Protein AF-A0A8J2FCK2-F1 (afdb_monomer)

pLDDT: mean 75.25, std 15.7, range [38.5, 96.75]

Secondary structure (DSSP, 8-state):
--HHHHHHS--HHHHHHHHHHHHHHHHHHHHHHHHHHHHHHHHHHHHHHHHHHHHHHHHHHHHTSSS-----PPPP-HHHHHHHHHHHHHHHHHHHHHHHHHHHHHHHHHHHHHHHHHHHHTT---SHHHHHHHH---S-PPPTTEEES-EEETTTEEEE--EETTS--BPPPEEPSSPPEETTEE--

Mean predicted aligned error: 16.27 Å

Neares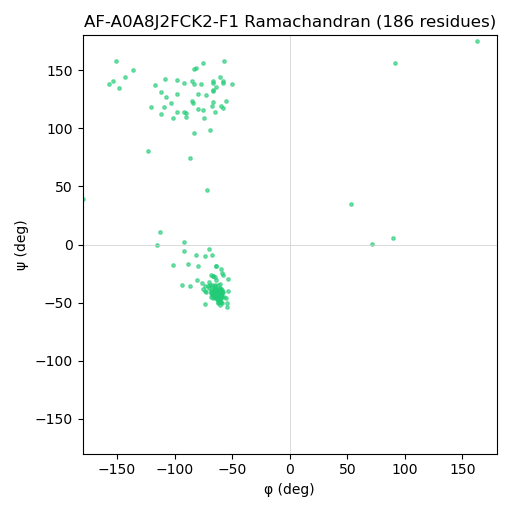t PDB structures (foldseek):
  6nct-assembly1_B  TM=2.809E-01  e=3.401E+00  Homo sapiens
  4ovv-assembly1_B  TM=3.418E-01  e=4.365E+00  Homo sapiens

Structure (mmCIF, N/CA/C/O backbone):
data_AF-A0A8J2FCK2-F1
#
_entry.id   AF-A0A8J2FCK2-F1
#
loop_
_atom_site.group_PDB
_atom_site.id
_atom_site.type_symbol
_atom_site.label_atom_id
_atom_site.label_alt_id
_atom_site.label_comp_id
_atom_site.label_asym_id
_atom_site.label_entity_id
_atom_site.label_seq_id
_atom_site.pdbx_PDB_ins_code
_atom_site.Cartn_x
_atom_site.Cartn_y
_atom_site.Cartn_z
_atom_site.occupancy
_atom_site.B_iso_or_equiv
_atom_site.auth_seq_id
_atom_site.auth_comp_id
_atom_site.auth_asym_id
_atom_site.auth_atom_id
_atom_site.pdbx_PDB_model_num
ATOM 1 N N . MET A 1 1 ? -22.160 -3.688 28.217 1.00 47.34 1 MET A N 1
ATOM 2 C CA . MET A 1 1 ? -22.334 -4.267 26.865 1.00 47.34 1 MET A CA 1
ATOM 3 C C . MET A 1 1 ? -21.324 -5.382 26.689 1.00 47.34 1 MET A C 1
ATOM 5 O O . MET A 1 1 ? -20.163 -5.165 27.009 1.00 47.34 1 MET A O 1
ATOM 9 N N . ASP A 1 2 ? -21.770 -6.550 26.233 1.00 52.44 2 ASP A N 1
ATOM 10 C CA . ASP A 1 2 ? -20.947 -7.756 26.117 1.00 52.44 2 ASP A CA 1
ATOM 11 C C . ASP A 1 2 ? -20.132 -7.766 24.805 1.00 52.44 2 ASP A C 1
ATOM 13 O O . ASP A 1 2 ? -20.650 -7.404 23.745 1.00 52.44 2 ASP A O 1
ATOM 17 N N . ILE A 1 3 ? -18.862 -8.175 24.850 1.00 51.94 3 ILE A N 1
ATOM 18 C CA . ILE A 1 3 ? -17.934 -8.159 23.700 1.00 51.94 3 ILE A CA 1
ATOM 19 C C . ILE A 1 3 ? -18.417 -9.108 22.591 1.00 51.94 3 ILE A C 1
ATOM 21 O O . ILE A 1 3 ? -18.212 -8.841 21.404 1.00 51.94 3 ILE A O 1
ATOM 25 N N . GLU A 1 4 ? -19.111 -10.189 22.952 1.00 48.62 4 GLU A N 1
ATOM 26 C CA . GLU A 1 4 ? -19.696 -11.117 21.981 1.00 48.62 4 GLU A CA 1
ATOM 27 C C . GLU A 1 4 ? -20.862 -10.507 21.197 1.00 48.62 4 GLU A C 1
ATOM 29 O O . GLU A 1 4 ? -21.010 -10.771 20.001 1.00 48.62 4 GLU A O 1
ATOM 34 N N . SER A 1 5 ? -21.656 -9.641 21.832 1.00 55.19 5 SER A N 1
ATOM 35 C CA . SER A 1 5 ? -22.773 -8.954 21.172 1.00 55.19 5 SER A CA 1
ATOM 36 C C . SER A 1 5 ? -22.294 -7.953 20.111 1.00 55.19 5 SER A C 1
ATOM 38 O O . SER A 1 5 ? -22.894 -7.864 19.041 1.00 55.19 5 SER A O 1
ATOM 40 N N . LEU A 1 6 ? -21.152 -7.291 20.345 1.00 56.47 6 LEU A N 1
ATOM 41 C CA . LEU A 1 6 ? -20.498 -6.398 19.376 1.00 56.47 6 LEU A CA 1
ATOM 42 C C . LEU A 1 6 ? -19.888 -7.158 18.190 1.00 56.47 6 LEU A C 1
ATOM 44 O O . LEU A 1 6 ? -19.872 -6.649 17.074 1.00 56.47 6 LEU A O 1
ATOM 48 N N . ARG A 1 7 ? -19.416 -8.394 18.401 1.00 58.66 7 ARG A N 1
ATOM 49 C CA . ARG A 1 7 ? -18.928 -9.254 17.308 1.00 58.66 7 ARG A CA 1
ATOM 50 C C . ARG A 1 7 ? -20.058 -9.807 16.444 1.00 58.66 7 ARG A C 1
ATOM 52 O O . ARG A 1 7 ? -19.869 -9.964 15.242 1.00 58.66 7 ARG A O 1
ATOM 59 N N . LYS A 1 8 ? -21.210 -10.114 17.047 1.00 67.62 8 LYS A N 1
ATOM 60 C CA . LYS A 1 8 ? -22.395 -10.620 16.334 1.00 67.62 8 LYS A CA 1
ATOM 61 C C . LYS A 1 8 ? -23.134 -9.509 15.579 1.00 67.62 8 LYS A C 1
ATOM 63 O O . LYS A 1 8 ? -23.628 -9.761 14.486 1.00 67.62 8 LYS A O 1
ATOM 68 N N . ASN A 1 9 ? -23.141 -8.283 16.108 1.00 73.12 9 ASN A N 1
ATOM 69 C CA . ASN A 1 9 ? -23.782 -7.119 15.495 1.00 73.12 9 ASN A CA 1
ATOM 70 C C . ASN A 1 9 ? -22.773 -5.978 15.288 1.00 73.12 9 ASN A C 1
ATOM 72 O O . ASN A 1 9 ? -22.745 -5.037 16.086 1.00 73.12 9 ASN A O 1
ATOM 76 N N . PRO A 1 10 ? -21.953 -6.032 14.219 1.00 77.38 10 PRO A N 1
ATOM 77 C CA . PRO A 1 10 ? -21.007 -4.966 13.933 1.00 77.38 10 PRO A CA 1
ATOM 78 C C . PRO A 1 10 ? -21.756 -3.669 13.632 1.00 77.38 10 PRO A C 1
ATOM 80 O O . PRO A 1 10 ? -22.735 -3.665 12.869 1.00 77.38 10 PRO A O 1
ATOM 83 N N . THR A 1 11 ? -21.267 -2.576 14.215 1.00 81.62 11 THR A N 1
ATOM 84 C CA . THR A 1 11 ? -21.724 -1.208 13.940 1.00 81.62 11 THR A CA 1
ATOM 85 C C . THR A 1 11 ? -21.588 -0.890 12.448 1.00 81.62 11 THR A C 1
ATOM 87 O O . THR A 1 11 ? -20.792 -1.503 11.728 1.00 81.62 11 THR A O 1
ATOM 90 N N . ALA A 1 12 ? -22.349 0.094 11.958 1.00 86.19 12 ALA A N 1
ATOM 91 C CA . ALA A 1 12 ? -22.244 0.542 10.567 1.00 86.19 12 ALA A CA 1
ATOM 92 C C . ALA A 1 12 ? -20.792 0.912 10.195 1.00 86.19 12 ALA A C 1
ATOM 94 O O . ALA A 1 12 ? -20.298 0.503 9.144 1.00 86.19 12 ALA A O 1
ATOM 95 N N . ASN A 1 13 ? -20.075 1.569 11.114 1.00 87.00 13 ASN A N 1
ATOM 96 C CA . ASN A 1 13 ? -18.667 1.927 10.946 1.00 87.00 13 ASN A CA 1
ATOM 97 C C . ASN A 1 13 ? -17.755 0.692 10.863 1.00 87.00 13 ASN A C 1
ATOM 99 O O . ASN A 1 13 ? -16.888 0.646 9.995 1.00 87.00 13 ASN A O 1
ATOM 103 N N . GLN A 1 14 ? -17.968 -0.346 11.678 1.00 86.06 14 GLN A N 1
ATOM 104 C CA . GLN A 1 14 ? -17.190 -1.592 11.596 1.00 86.06 14 GLN A CA 1
ATOM 105 C C . GLN A 1 14 ? -17.399 -2.338 10.280 1.00 86.06 14 GLN A C 1
ATOM 107 O O . GLN A 1 14 ? -16.433 -2.849 9.709 1.00 86.06 14 GLN A O 1
ATOM 112 N N . ARG A 1 15 ? -18.638 -2.378 9.773 1.00 89.06 15 ARG A N 1
ATOM 113 C CA . ARG A 1 15 ? -18.935 -2.969 8.457 1.00 89.06 15 ARG A CA 1
ATOM 114 C C . ARG A 1 15 ? -18.202 -2.210 7.355 1.00 89.06 15 ARG A C 1
ATOM 116 O O . ARG A 1 15 ? -17.485 -2.824 6.567 1.00 89.06 15 ARG A O 1
ATOM 123 N N . ARG A 1 16 ? -18.289 -0.877 7.381 1.00 91.12 16 ARG A N 1
ATOM 124 C CA . ARG A 1 16 ? -17.617 0.002 6.420 1.00 91.12 16 ARG A CA 1
ATOM 125 C C . ARG A 1 16 ? -16.093 -0.127 6.468 1.00 91.12 16 ARG A C 1
ATOM 127 O O . ARG A 1 16 ? -15.461 -0.253 5.425 1.00 91.12 16 ARG A O 1
ATOM 134 N N . ILE A 1 17 ? -15.493 -0.183 7.659 1.00 91.38 17 ILE A N 1
ATOM 135 C CA . ILE A 1 17 ? -14.053 -0.445 7.828 1.00 91.38 17 ILE A CA 1
ATOM 136 C C . ILE A 1 17 ? -13.678 -1.808 7.229 1.00 91.38 17 ILE A C 1
ATOM 138 O O . ILE A 1 17 ? -12.635 -1.934 6.587 1.00 91.38 17 ILE A O 1
ATOM 142 N N . GLY A 1 18 ? -14.512 -2.835 7.420 1.00 91.12 18 GLY A N 1
ATOM 143 C CA . GLY A 1 18 ? -14.309 -4.158 6.828 1.00 91.12 18 GLY A CA 1
ATOM 144 C C . GLY A 1 18 ? -14.295 -4.132 5.296 1.00 91.12 18 GLY A C 1
ATOM 145 O O . GLY A 1 18 ? -13.406 -4.727 4.682 1.00 91.12 18 GLY A O 1
ATOM 146 N N . GLU A 1 19 ? -15.236 -3.406 4.689 1.00 94.19 19 GLU A N 1
ATOM 147 C CA . GLU A 1 19 ? -15.307 -3.185 3.240 1.00 94.19 19 GLU A CA 1
ATOM 148 C C . GLU A 1 19 ? -14.083 -2.429 2.718 1.00 94.19 19 GLU A C 1
ATOM 150 O O . GLU A 1 19 ? -13.425 -2.907 1.795 1.00 94.19 19 GLU A O 1
ATOM 155 N N . LEU A 1 20 ? -13.713 -1.313 3.352 1.00 93.56 20 LEU A N 1
ATOM 156 C CA . LEU A 1 20 ? -12.539 -0.520 2.976 1.00 93.56 20 LEU A CA 1
ATOM 157 C C . LEU A 1 20 ? -11.245 -1.331 3.096 1.00 93.56 20 LEU A C 1
ATOM 159 O O . LEU A 1 20 ? -10.402 -1.293 2.206 1.00 93.56 20 LEU A O 1
ATOM 163 N N . LYS A 1 21 ? -11.097 -2.151 4.146 1.00 93.75 21 LYS A N 1
ATOM 164 C CA . LYS A 1 21 ? -9.952 -3.068 4.299 1.00 93.75 21 LYS A CA 1
ATOM 165 C C . LYS A 1 21 ? -9.943 -4.178 3.249 1.00 93.75 21 LYS A C 1
ATOM 167 O O . LYS A 1 21 ? -8.886 -4.745 2.967 1.00 93.75 21 LYS A O 1
ATOM 172 N N . LYS A 1 22 ? -11.099 -4.570 2.709 1.00 95.56 22 LYS A N 1
ATOM 173 C CA . LYS A 1 22 ? -11.174 -5.510 1.582 1.00 95.56 22 LYS A CA 1
ATOM 174 C C . LYS A 1 22 ? -10.741 -4.812 0.291 1.00 95.56 22 LYS A C 1
ATOM 176 O O . LYS A 1 22 ? -9.810 -5.290 -0.344 1.00 95.56 22 LYS A O 1
ATOM 181 N N . GLN A 1 23 ? -11.316 -3.647 -0.004 1.00 95.06 23 GLN A N 1
ATOM 182 C CA . GLN A 1 23 ? -10.954 -2.822 -1.160 1.00 95.06 23 GLN A CA 1
ATOM 183 C C . GLN A 1 23 ? -9.459 -2.483 -1.174 1.00 95.06 23 GLN A C 1
ATOM 185 O O . GLN A 1 23 ? -8.790 -2.690 -2.178 1.00 95.06 23 GLN A O 1
ATOM 190 N N . GLN A 1 24 ? -8.898 -2.075 -0.036 1.00 94.38 24 GLN A N 1
ATOM 191 C CA . GLN A 1 24 ? -7.471 -1.796 0.107 1.00 94.38 24 GLN A CA 1
ATOM 192 C C . GLN A 1 24 ? -6.602 -3.025 -0.216 1.00 94.38 24 GLN A C 1
ATOM 194 O O . GLN A 1 24 ? -5.580 -2.906 -0.888 1.00 94.38 24 GLN A O 1
ATOM 199 N N . ARG A 1 25 ? -6.999 -4.223 0.237 1.00 95.50 25 ARG A N 1
ATOM 200 C CA . ARG A 1 25 ? -6.281 -5.470 -0.082 1.00 95.50 25 ARG A CA 1
ATOM 201 C C . ARG A 1 25 ? -6.336 -5.798 -1.570 1.00 95.50 25 ARG A C 1
ATOM 203 O O . ARG A 1 25 ? -5.337 -6.270 -2.107 1.00 95.50 25 ARG A O 1
ATOM 210 N N . ASP A 1 26 ? -7.471 -5.556 -2.212 1.00 96.19 26 ASP A N 1
ATOM 211 C CA . ASP A 1 26 ? -7.636 -5.783 -3.646 1.00 96.19 26 ASP A CA 1
ATOM 212 C C . ASP A 1 26 ? -6.789 -4.785 -4.460 1.00 96.19 26 ASP 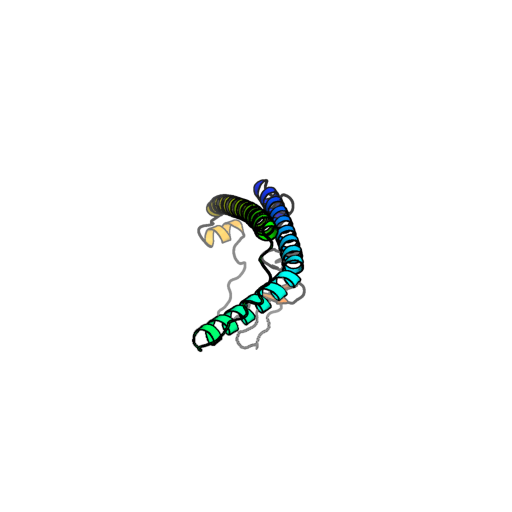A C 1
ATOM 214 O O . ASP A 1 26 ? -6.043 -5.210 -5.341 1.00 96.19 26 ASP A O 1
ATOM 218 N N . LEU A 1 27 ? -6.752 -3.506 -4.066 1.00 95.06 27 LEU A N 1
ATOM 219 C CA . LEU A 1 27 ? -5.871 -2.492 -4.665 1.00 95.06 27 LEU A CA 1
ATOM 220 C C . LEU A 1 27 ? -4.380 -2.830 -4.508 1.00 95.06 27 LEU A C 1
ATOM 222 O O . LEU A 1 27 ? -3.608 -2.686 -5.453 1.00 95.06 27 LEU A O 1
ATOM 226 N N . PHE A 1 28 ? -3.948 -3.334 -3.346 1.00 94.75 28 PHE A N 1
ATOM 227 C CA . PHE A 1 28 ? -2.562 -3.789 -3.167 1.00 94.75 28 PHE A CA 1
ATOM 228 C C . PHE A 1 28 ? -2.218 -5.000 -4.041 1.00 94.75 28 PHE A C 1
ATOM 230 O O . PHE A 1 28 ? -1.083 -5.127 -4.510 1.00 94.75 28 PHE A O 1
ATOM 237 N N . ARG A 1 29 ? -3.176 -5.909 -4.263 1.00 95.56 29 ARG A N 1
ATOM 238 C CA . ARG A 1 29 ? -2.987 -7.037 -5.186 1.00 95.56 29 ARG A CA 1
ATOM 239 C C . ARG A 1 29 ? -2.822 -6.536 -6.614 1.00 95.56 29 ARG A C 1
ATOM 241 O O . ARG A 1 29 ? -1.885 -6.972 -7.275 1.00 95.56 29 ARG A O 1
ATOM 248 N N . GLU A 1 30 ? -3.658 -5.598 -7.041 1.00 94.38 30 GLU A N 1
ATOM 249 C CA . GLU A 1 30 ? -3.570 -4.976 -8.364 1.00 94.38 30 GLU A CA 1
ATOM 250 C C . GLU A 1 30 ? -2.252 -4.211 -8.554 1.00 94.38 30 GLU A C 1
ATOM 252 O O . GLU A 1 30 ? -1.552 -4.390 -9.549 1.00 94.38 30 GLU A O 1
ATOM 257 N N . GLN A 1 31 ? -1.832 -3.424 -7.563 1.00 93.31 31 GLN A N 1
ATOM 258 C CA . GLN A 1 31 ? -0.540 -2.740 -7.601 1.00 93.31 31 GLN A CA 1
ATOM 259 C C . GLN A 1 31 ? 0.618 -3.737 -7.752 1.00 93.31 31 GLN A C 1
ATOM 261 O O . GLN A 1 31 ? 1.552 -3.505 -8.523 1.00 93.31 31 GLN A O 1
ATOM 266 N N . ARG A 1 32 ? 0.553 -4.875 -7.049 1.00 93.75 32 ARG A N 1
ATOM 267 C CA . ARG A 1 32 ? 1.564 -5.931 -7.145 1.00 93.75 32 ARG A CA 1
ATOM 268 C C . ARG A 1 32 ? 1.582 -6.586 -8.525 1.00 93.75 32 ARG A C 1
ATOM 270 O O . ARG A 1 32 ? 2.673 -6.828 -9.038 1.00 93.75 32 ARG A O 1
ATOM 277 N N . THR A 1 33 ? 0.426 -6.879 -9.120 1.00 94.00 33 THR A N 1
ATOM 278 C CA . THR A 1 33 ? 0.366 -7.475 -10.465 1.00 94.00 33 THR A CA 1
ATOM 279 C C . THR A 1 33 ? 0.902 -6.507 -11.511 1.00 94.00 33 THR A C 1
ATOM 281 O O . THR A 1 33 ? 1.774 -6.889 -12.289 1.00 94.00 33 THR A O 1
ATOM 284 N N . VAL A 1 34 ? 0.498 -5.233 -11.453 1.00 91.62 34 VAL A N 1
ATOM 285 C CA . VAL A 1 34 ? 1.005 -4.182 -12.349 1.00 91.62 34 VAL A CA 1
ATOM 286 C C . VAL A 1 34 ? 2.523 -4.040 -12.221 1.00 91.62 34 VAL A C 1
ATOM 288 O O . VAL A 1 34 ? 3.222 -4.009 -13.231 1.00 91.62 34 VAL A O 1
ATOM 291 N N . ALA A 1 35 ? 3.064 -4.025 -11.000 1.00 90.00 35 ALA A N 1
ATOM 292 C CA . ALA A 1 35 ? 4.509 -3.944 -10.780 1.00 90.00 35 ALA A CA 1
ATOM 293 C C . ALA A 1 35 ? 5.267 -5.178 -11.308 1.00 90.00 35 ALA A C 1
ATOM 295 O O . ALA A 1 35 ? 6.369 -5.054 -11.841 1.00 90.00 35 ALA A O 1
ATOM 296 N N . GLN A 1 36 ? 4.693 -6.378 -11.185 1.00 92.94 36 GLN A N 1
ATOM 297 C CA . GLN A 1 36 ? 5.297 -7.604 -11.716 1.00 92.94 36 GLN A CA 1
ATOM 298 C C . GLN A 1 36 ? 5.312 -7.627 -13.246 1.00 92.94 36 GLN A C 1
ATOM 300 O O . GLN A 1 36 ? 6.334 -7.974 -13.838 1.00 92.94 36 GLN A O 1
ATOM 305 N N . GLU A 1 37 ? 4.203 -7.256 -13.883 1.00 91.25 37 GLU A N 1
ATOM 306 C CA . GLU A 1 37 ? 4.123 -7.110 -15.340 1.00 91.25 37 GLU A CA 1
ATOM 307 C C . GLU A 1 37 ? 5.120 -6.068 -15.843 1.00 91.25 37 GLU A C 1
ATOM 309 O O . GLU A 1 37 ? 5.826 -6.302 -16.823 1.00 91.25 37 GLU A O 1
ATOM 314 N N . TRP A 1 38 ? 5.231 -4.951 -15.125 1.00 88.69 38 TRP A N 1
ATOM 315 C CA . TRP A 1 38 ? 6.169 -3.880 -15.426 1.00 88.69 38 TRP A CA 1
ATOM 316 C C . TRP A 1 38 ? 7.625 -4.343 -15.361 1.00 88.69 38 TRP A C 1
ATOM 318 O O . TRP A 1 38 ? 8.381 -4.140 -16.307 1.00 88.69 38 TRP A O 1
ATOM 328 N N . ASN A 1 39 ? 8.010 -5.043 -14.292 1.00 89.38 39 ASN A N 1
ATOM 329 C CA . ASN A 1 39 ? 9.363 -5.580 -14.152 1.00 89.38 39 ASN A CA 1
ATOM 330 C C . ASN A 1 39 ? 9.718 -6.569 -15.269 1.00 89.38 39 ASN A C 1
ATOM 332 O O . ASN A 1 39 ? 10.842 -6.547 -15.765 1.00 89.38 39 ASN A O 1
ATOM 336 N N . LYS A 1 40 ? 8.764 -7.406 -15.694 1.00 90.75 40 LYS A N 1
ATOM 337 C CA . LYS A 1 40 ? 8.962 -8.322 -16.828 1.00 90.75 40 LYS A CA 1
ATOM 338 C C . LYS A 1 40 ? 9.124 -7.566 -18.146 1.00 90.75 40 LYS A C 1
ATOM 340 O O . LYS A 1 40 ? 10.002 -7.903 -18.931 1.00 90.75 40 LYS A O 1
ATOM 345 N N . ALA A 1 41 ? 8.305 -6.541 -18.379 1.00 87.88 41 ALA A N 1
ATOM 346 C CA . ALA A 1 41 ? 8.384 -5.724 -19.588 1.00 87.88 41 ALA A CA 1
ATOM 347 C C . ALA A 1 41 ? 9.704 -4.937 -19.678 1.00 87.88 41 ALA A C 1
ATOM 349 O O . ALA A 1 41 ? 10.259 -4.803 -20.765 1.00 87.88 41 ALA A O 1
ATOM 350 N N . LEU A 1 42 ? 10.229 -4.468 -18.540 1.00 86.69 42 LEU A N 1
ATOM 351 C CA . LEU A 1 42 ? 11.487 -3.721 -18.471 1.00 86.69 42 LEU A CA 1
ATOM 352 C C . LEU A 1 42 ? 12.746 -4.597 -18.524 1.00 86.69 42 LEU A C 1
ATOM 354 O O . LEU A 1 42 ? 13.825 -4.079 -18.793 1.00 86.69 42 LEU A O 1
ATOM 358 N N . GLU A 1 43 ? 12.663 -5.903 -18.264 1.00 88.38 43 GLU A N 1
ATOM 359 C CA . GLU A 1 43 ? 13.839 -6.784 -18.238 1.00 88.38 43 GLU A CA 1
ATOM 360 C C . GLU A 1 43 ? 14.697 -6.733 -19.526 1.00 88.38 43 GLU A C 1
ATOM 362 O O . GLU A 1 43 ? 15.914 -6.532 -19.418 1.00 88.38 43 GLU A O 1
ATOM 367 N N . PRO A 1 44 ? 14.134 -6.871 -20.746 1.00 86.50 44 PRO A N 1
ATOM 368 C CA . PRO A 1 44 ? 14.923 -6.752 -21.973 1.00 86.50 44 PRO A CA 1
ATOM 369 C C . PRO A 1 44 ? 15.456 -5.329 -22.186 1.00 86.50 44 PRO A C 1
ATOM 371 O O . PRO A 1 44 ? 1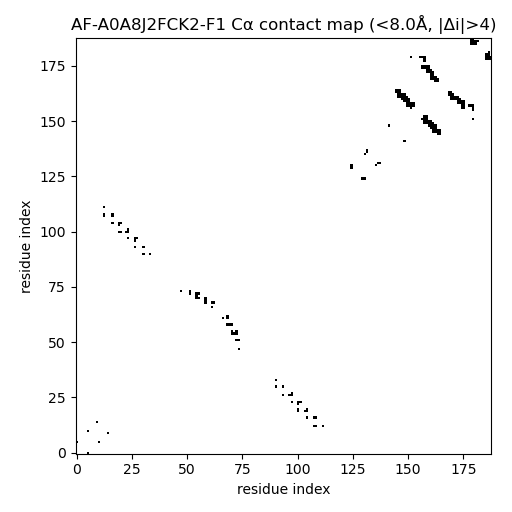6.591 -5.155 -22.630 1.00 86.50 44 PRO A O 1
ATOM 374 N N . GLU A 1 45 ? 14.677 -4.310 -21.824 1.00 84.56 45 GLU A N 1
ATOM 375 C CA . GLU A 1 45 ? 15.056 -2.903 -21.988 1.00 84.56 45 GLU A CA 1
ATOM 376 C C . GLU A 1 45 ? 16.231 -2.532 -21.076 1.00 84.56 45 GLU A C 1
ATOM 378 O O . GLU A 1 45 ? 17.188 -1.892 -21.515 1.00 84.56 45 GLU A O 1
ATOM 383 N N . ASN A 1 46 ? 16.232 -3.034 -19.840 1.00 86.12 46 ASN A N 1
ATOM 384 C CA . ASN A 1 46 ? 17.329 -2.870 -18.891 1.00 86.12 46 ASN A CA 1
ATOM 385 C C . ASN A 1 46 ? 18.638 -3.470 -19.424 1.00 86.12 46 ASN A C 1
ATOM 387 O O . ASN A 1 46 ? 19.707 -2.883 -19.240 1.00 86.12 46 ASN A O 1
ATOM 391 N N . LYS A 1 47 ? 18.590 -4.609 -20.128 1.00 87.38 47 LYS A N 1
ATOM 392 C CA . LYS A 1 47 ? 19.783 -5.211 -20.758 1.00 87.38 47 LYS A CA 1
ATOM 393 C C . LYS A 1 47 ? 20.355 -4.315 -21.861 1.00 87.38 47 LYS A C 1
ATOM 395 O O . LYS A 1 47 ? 21.570 -4.133 -21.941 1.00 87.38 47 LYS A O 1
ATOM 400 N N . VAL A 1 48 ? 19.495 -3.706 -22.678 1.00 86.62 48 VAL A N 1
ATOM 401 C CA . VAL A 1 48 ? 19.925 -2.756 -23.718 1.00 86.62 48 VAL A CA 1
ATOM 402 C C . VAL A 1 48 ? 20.500 -1.486 -23.091 1.00 86.62 48 VAL A C 1
ATOM 404 O O . VAL A 1 48 ? 21.591 -1.059 -23.468 1.00 86.62 48 VAL A O 1
ATOM 407 N N . GLN A 1 49 ? 19.826 -0.912 -22.092 1.00 84.88 49 GLN A N 1
ATOM 408 C CA . GLN A 1 49 ? 20.289 0.304 -21.420 1.00 84.88 49 GLN A CA 1
ATOM 409 C C . GLN A 1 49 ? 21.618 0.095 -20.691 1.00 84.88 49 GLN A C 1
ATOM 411 O O . GLN A 1 49 ? 22.528 0.905 -20.838 1.00 84.88 49 GLN A O 1
ATOM 416 N N . THR A 1 50 ? 21.779 -1.005 -19.955 1.00 88.00 50 THR A N 1
ATOM 417 C CA . THR A 1 50 ? 23.047 -1.328 -19.277 1.00 88.00 50 THR A CA 1
ATOM 418 C C . THR A 1 50 ? 24.199 -1.510 -20.268 1.00 88.00 50 THR A C 1
ATOM 420 O O . THR A 1 50 ? 25.300 -1.007 -20.028 1.00 88.00 50 THR A O 1
ATOM 423 N N . SER A 1 51 ? 23.943 -2.149 -21.414 1.00 88.50 51 SER A N 1
ATOM 424 C CA . SER A 1 51 ? 24.912 -2.258 -22.510 1.00 88.50 51 SER A CA 1
ATOM 425 C C . SER A 1 51 ? 25.270 -0.888 -23.098 1.00 88.50 51 SER A C 1
ATOM 427 O O . SER A 1 51 ? 26.452 -0.558 -23.216 1.00 88.50 51 SER A O 1
ATOM 429 N N . ASN A 1 52 ? 24.272 -0.046 -23.382 1.00 87.31 52 ASN A N 1
ATOM 430 C CA . ASN A 1 52 ? 24.475 1.317 -23.875 1.00 87.31 52 ASN A CA 1
ATOM 431 C C . ASN A 1 52 ? 25.288 2.164 -22.883 1.00 87.31 52 ASN A C 1
ATOM 433 O O . ASN A 1 52 ? 26.253 2.801 -23.291 1.00 87.31 52 ASN A O 1
ATOM 437 N N . ILE A 1 53 ? 24.981 2.111 -21.582 1.00 87.19 53 ILE A N 1
ATOM 438 C CA . ILE A 1 53 ? 25.738 2.812 -20.531 1.00 87.19 53 ILE A CA 1
ATOM 439 C C . ILE A 1 53 ? 27.198 2.349 -20.518 1.00 87.19 53 ILE A C 1
ATOM 441 O O . ILE A 1 53 ? 28.110 3.170 -20.410 1.00 87.19 53 ILE A O 1
ATOM 445 N N . ARG A 1 54 ? 27.451 1.041 -20.659 1.00 88.88 54 ARG A N 1
ATOM 446 C CA . ARG A 1 54 ? 28.818 0.512 -20.743 1.00 88.88 54 ARG A CA 1
ATOM 447 C C . ARG A 1 54 ? 29.549 1.053 -21.972 1.00 88.88 54 ARG A C 1
ATOM 449 O O . ARG A 1 54 ? 30.679 1.513 -21.836 1.00 88.88 54 ARG A O 1
ATOM 456 N N . ARG A 1 55 ? 28.906 1.045 -23.144 1.00 85.88 55 ARG A N 1
ATOM 457 C CA . ARG A 1 55 ? 29.477 1.591 -24.389 1.00 85.88 55 ARG A CA 1
ATOM 458 C C . ARG A 1 55 ? 29.728 3.095 -24.290 1.00 85.88 55 ARG A C 1
ATOM 460 O O . ARG A 1 55 ? 30.782 3.554 -24.709 1.00 85.88 55 ARG A O 1
ATOM 467 N N . MET A 1 56 ? 28.825 3.847 -23.663 1.00 85.12 56 MET A N 1
ATOM 468 C CA . MET A 1 56 ? 29.007 5.273 -23.380 1.00 85.12 56 MET A CA 1
ATOM 469 C C . MET A 1 56 ? 30.221 5.527 -22.491 1.00 85.12 56 MET A C 1
ATOM 471 O O . MET A 1 56 ? 31.020 6.399 -22.804 1.00 85.12 56 MET A O 1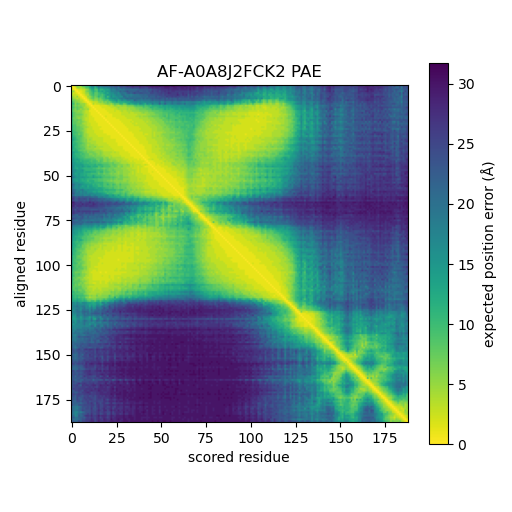
ATOM 475 N N . ARG A 1 57 ? 30.406 4.750 -21.417 1.00 86.44 57 ARG A N 1
ATOM 476 C CA . ARG A 1 57 ? 31.588 4.877 -20.546 1.00 86.44 57 ARG A CA 1
ATOM 477 C C . ARG A 1 57 ? 32.889 4.628 -21.306 1.00 86.44 57 ARG A C 1
ATOM 479 O O . ARG A 1 57 ? 33.847 5.369 -21.115 1.00 86.44 57 ARG A O 1
ATOM 486 N N . VAL A 1 58 ? 32.909 3.618 -22.177 1.00 86.12 58 VAL A N 1
ATOM 487 C CA . VAL A 1 58 ? 34.065 3.328 -23.040 1.00 86.12 58 VAL A CA 1
ATOM 488 C C . VAL A 1 58 ? 34.309 4.470 -24.023 1.00 86.12 58 VAL A C 1
ATOM 490 O O . VAL A 1 58 ? 35.438 4.924 -24.141 1.00 86.12 58 VAL A O 1
ATOM 493 N N . ALA A 1 59 ? 33.266 4.986 -24.673 1.00 82.12 59 ALA A N 1
ATOM 494 C CA . ALA A 1 59 ? 33.390 6.109 -25.595 1.00 82.12 59 ALA A CA 1
ATOM 495 C C . ALA A 1 59 ? 33.880 7.388 -24.896 1.00 82.12 59 ALA A C 1
ATOM 497 O O . ALA A 1 59 ? 34.726 8.087 -25.439 1.00 82.12 59 ALA A O 1
ATOM 498 N N . VAL A 1 60 ? 33.413 7.671 -23.673 1.00 85.25 60 VAL A N 1
ATOM 499 C CA . VAL A 1 60 ? 33.906 8.790 -22.852 1.00 85.25 60 VAL A CA 1
ATOM 500 C C . VAL A 1 60 ? 35.384 8.597 -22.513 1.00 85.25 60 VAL A C 1
ATOM 502 O O . VAL A 1 60 ? 36.171 9.520 -22.688 1.00 85.25 60 VAL A O 1
ATOM 505 N N . PHE A 1 61 ? 35.788 7.397 -22.096 1.00 83.25 61 PHE A N 1
ATOM 506 C CA . PHE A 1 61 ? 37.194 7.090 -21.841 1.00 83.25 61 PHE A CA 1
ATOM 507 C C . PHE A 1 61 ? 38.059 7.275 -23.098 1.00 83.25 61 PHE A C 1
ATOM 509 O O . PHE A 1 61 ? 39.053 7.993 -23.055 1.00 83.25 61 PHE A O 1
ATOM 516 N N . LEU A 1 62 ? 37.653 6.708 -24.236 1.00 80.75 62 LEU A N 1
ATOM 517 C CA . LEU A 1 62 ? 38.381 6.831 -25.502 1.00 80.75 62 LEU A CA 1
ATOM 518 C C . LEU A 1 62 ? 38.381 8.258 -26.053 1.00 80.75 62 LEU A C 1
ATOM 520 O O . LEU A 1 62 ? 39.342 8.641 -26.703 1.00 80.75 62 LEU A O 1
ATOM 524 N N . SER A 1 63 ? 37.369 9.074 -25.744 1.00 79.19 63 SER A N 1
ATOM 525 C CA . SER A 1 63 ? 37.343 10.484 -26.152 1.00 79.19 63 SER A CA 1
ATOM 526 C C . SER A 1 63 ? 38.446 11.338 -25.534 1.00 79.19 63 SER A C 1
ATOM 528 O O . SER A 1 63 ? 38.763 12.403 -26.053 1.00 79.19 63 SER A O 1
ATOM 530 N N . THR A 1 64 ? 39.058 10.858 -24.450 1.00 78.62 64 THR A N 1
ATOM 531 C CA . THR A 1 64 ? 40.234 11.498 -23.848 1.00 78.62 64 THR A CA 1
ATOM 532 C C . THR A 1 64 ? 41.543 11.140 -24.556 1.00 78.62 64 THR A C 1
ATOM 534 O O . THR A 1 64 ? 42.573 11.745 -24.266 1.00 78.62 64 THR A O 1
ATOM 537 N N . GLN A 1 65 ? 41.519 10.183 -25.488 1.00 77.12 65 GLN A N 1
ATOM 538 C CA . GLN A 1 65 ? 42.675 9.736 -26.259 1.00 77.12 65 GLN A CA 1
ATOM 539 C C . GLN A 1 65 ? 42.552 10.214 -27.719 1.00 77.12 65 GLN A C 1
ATOM 541 O O . GLN A 1 65 ? 41.453 10.224 -28.273 1.00 77.12 65 GLN A O 1
ATOM 546 N N . PRO A 1 66 ? 43.652 10.621 -28.376 1.00 74.56 66 PRO A N 1
ATOM 547 C CA . PRO A 1 66 ? 43.605 11.033 -29.777 1.00 74.56 66 PRO A CA 1
ATOM 548 C C . PRO A 1 66 ? 43.284 9.836 -30.691 1.00 74.56 66 PRO A C 1
ATOM 550 O O . PRO A 1 66 ? 44.040 8.868 -30.738 1.00 74.56 66 PRO A O 1
ATOM 553 N N . GLY A 1 67 ? 42.166 9.899 -31.423 1.00 74.44 67 GLY A N 1
ATOM 554 C CA . GLY A 1 67 ? 41.715 8.850 -32.347 1.00 74.44 67 GLY A CA 1
ATOM 555 C C . GLY A 1 67 ? 40.233 8.969 -32.732 1.00 74.44 67 GLY A C 1
ATOM 556 O O . GLY A 1 67 ? 39.514 9.825 -32.220 1.00 74.44 67 GLY A O 1
ATOM 557 N N . GLN A 1 68 ? 39.768 8.114 -33.650 1.00 70.50 68 GLN A N 1
ATOM 558 C CA . GLN A 1 68 ? 38.355 8.033 -34.044 1.00 70.50 68 GLN A CA 1
ATOM 559 C C . GLN A 1 68 ? 37.558 7.225 -33.006 1.00 70.50 68 GLN A C 1
ATOM 561 O O . GLN A 1 68 ? 37.947 6.117 -32.644 1.00 70.50 68 GLN A O 1
ATOM 566 N N . ILE A 1 69 ? 36.434 7.773 -32.533 1.00 68.81 69 ILE A N 1
ATOM 567 C CA . ILE A 1 69 ? 35.586 7.153 -31.504 1.00 68.81 69 ILE A CA 1
ATOM 568 C C . ILE A 1 69 ? 34.348 6.555 -32.170 1.00 68.81 69 ILE A C 1
ATOM 570 O O . ILE A 1 69 ? 33.558 7.267 -32.791 1.00 68.81 69 ILE A O 1
ATOM 574 N N . GLU A 1 70 ? 34.140 5.252 -32.001 1.00 69.81 70 GLU A N 1
ATOM 575 C CA . GLU A 1 70 ? 32.921 4.584 -32.453 1.00 69.81 70 GLU A CA 1
ATOM 576 C C . GLU A 1 70 ? 31.852 4.584 -31.356 1.00 69.81 70 GLU A C 1
ATOM 578 O O . GLU A 1 70 ? 31.931 3.877 -30.348 1.00 69.81 70 GLU A O 1
ATOM 583 N N . TYR A 1 71 ? 30.797 5.365 -31.571 1.00 66.44 71 TYR A N 1
ATOM 584 C CA . TYR A 1 71 ? 29.632 5.408 -30.694 1.00 66.44 71 TYR A CA 1
ATOM 585 C C . TYR A 1 71 ? 28.628 4.325 -31.105 1.00 66.44 71 TYR A C 1
ATOM 587 O O . TYR A 1 71 ? 27.590 4.609 -31.692 1.00 66.44 71 TYR A O 1
ATOM 595 N N . GLY A 1 72 ? 28.923 3.061 -30.797 1.00 72.62 72 GLY A N 1
ATOM 596 C CA . GLY A 1 72 ? 28.036 1.924 -31.084 1.00 72.62 72 GLY A CA 1
ATOM 597 C C . GLY A 1 72 ? 26.778 1.865 -30.202 1.00 72.62 72 GLY A C 1
ATOM 598 O O . GLY A 1 72 ? 26.497 0.822 -29.616 1.00 72.62 72 GLY A O 1
ATOM 599 N N . GLN A 1 73 ? 26.047 2.965 -30.014 1.00 73.69 73 GLN A N 1
ATOM 600 C CA . GLN A 1 73 ? 24.840 3.005 -29.181 1.00 73.69 73 GLN A CA 1
ATOM 601 C C . GLN A 1 73 ? 23.607 2.561 -29.968 1.00 73.69 73 GLN A C 1
ATOM 603 O O . GLN A 1 73 ? 23.432 2.929 -31.126 1.00 73.69 73 GLN A O 1
ATOM 608 N N . THR A 1 74 ? 22.721 1.809 -29.313 1.00 77.81 74 THR A N 1
ATOM 609 C CA . THR A 1 74 ? 21.385 1.557 -29.869 1.00 77.81 74 THR A CA 1
ATOM 610 C C . THR A 1 74 ? 20.494 2.744 -29.496 1.00 77.81 74 THR A C 1
ATOM 612 O O . THR A 1 74 ? 20.388 3.019 -28.295 1.00 77.81 74 THR A O 1
ATOM 615 N N . PRO A 1 75 ? 19.889 3.464 -30.459 1.00 74.56 75 PRO A N 1
ATOM 616 C CA . PRO A 1 75 ? 19.066 4.628 -30.155 1.00 74.56 75 PRO A CA 1
ATOM 617 C C . PRO A 1 75 ? 17.865 4.249 -29.270 1.00 74.56 75 PRO A C 1
ATOM 619 O O . PRO A 1 75 ? 17.324 3.149 -29.415 1.00 74.56 75 PRO A O 1
ATOM 622 N N . PRO A 1 76 ? 17.455 5.130 -28.339 1.00 70.19 76 PRO A N 1
ATOM 623 C CA . PRO A 1 76 ? 16.298 4.884 -27.489 1.00 70.19 76 PRO A CA 1
ATOM 624 C C . PRO A 1 76 ? 15.014 4.866 -28.324 1.00 70.19 76 PRO A C 1
ATOM 626 O O . PRO A 1 76 ? 14.820 5.708 -29.202 1.00 70.19 76 PRO A O 1
ATOM 629 N N . ASP A 1 77 ? 14.114 3.930 -28.028 1.00 78.69 77 ASP A N 1
ATOM 630 C CA . ASP A 1 77 ? 12.804 3.886 -28.671 1.00 78.69 77 ASP A CA 1
ATOM 631 C C . ASP A 1 77 ? 11.906 4.986 -28.079 1.00 78.69 77 ASP A C 1
ATOM 633 O O . ASP A 1 77 ? 11.547 4.967 -26.901 1.00 78.69 77 ASP A O 1
ATOM 637 N N . LEU A 1 78 ? 11.516 5.957 -28.910 1.00 76.31 78 LEU A N 1
ATOM 638 C CA . LEU A 1 78 ? 10.639 7.072 -28.528 1.00 76.31 78 LEU A CA 1
ATOM 639 C C . LEU A 1 78 ? 9.283 6.589 -27.981 1.00 76.31 78 LEU A C 1
ATOM 641 O O . LEU A 1 78 ? 8.657 7.271 -27.163 1.00 76.31 78 LEU A O 1
ATOM 645 N N . SER A 1 79 ? 8.838 5.393 -28.380 1.00 80.50 79 SER A N 1
ATOM 646 C CA . SER A 1 79 ? 7.605 4.790 -27.878 1.00 80.50 79 SER A CA 1
ATOM 647 C C . SER A 1 79 ? 7.711 4.384 -26.397 1.00 80.50 79 SER A C 1
ATOM 649 O O . SER A 1 79 ? 6.702 4.423 -25.681 1.00 80.50 79 SER A O 1
ATOM 651 N N . GLN A 1 80 ? 8.920 4.107 -25.891 1.00 78.38 80 GLN A N 1
ATOM 652 C CA . GLN A 1 80 ? 9.164 3.693 -24.503 1.00 78.38 80 GLN A CA 1
ATOM 653 C C . GLN A 1 80 ? 8.821 4.788 -23.499 1.00 78.38 80 GLN A C 1
ATOM 655 O O . GLN A 1 80 ? 8.147 4.518 -22.506 1.00 78.38 80 GLN A O 1
ATOM 660 N N . ALA A 1 81 ? 9.201 6.039 -23.774 1.00 82.44 81 ALA A N 1
ATOM 661 C CA . ALA A 1 81 ? 8.922 7.159 -22.875 1.00 82.44 81 ALA A CA 1
ATOM 662 C C . ALA A 1 81 ? 7.410 7.338 -22.639 1.00 82.44 81 ALA A C 1
ATOM 664 O O . ALA A 1 81 ? 6.961 7.584 -21.517 1.00 82.44 81 ALA A O 1
ATOM 665 N N . SER A 1 82 ? 6.604 7.145 -23.689 1.00 85.50 82 SER A N 1
ATOM 666 C CA . SER A 1 82 ? 5.144 7.227 -23.593 1.00 85.50 82 SER A CA 1
ATOM 667 C C . SER A 1 82 ? 4.540 6.076 -22.775 1.00 85.50 82 SER A C 1
ATOM 669 O O . SER A 1 82 ? 3.632 6.301 -21.971 1.00 85.50 82 SER A O 1
ATOM 671 N N . ARG A 1 83 ? 5.071 4.852 -22.925 1.00 85.62 83 ARG A N 1
ATOM 672 C CA . ARG A 1 83 ? 4.650 3.667 -22.159 1.00 85.62 83 ARG A CA 1
ATOM 673 C C . ARG A 1 83 ? 5.021 3.802 -20.685 1.00 85.62 83 ARG A C 1
ATOM 675 O O . ARG A 1 83 ? 4.171 3.548 -19.835 1.00 85.62 83 ARG A O 1
ATOM 682 N N . TYR A 1 84 ? 6.236 4.274 -20.404 1.00 86.19 84 TYR A N 1
ATOM 683 C CA . TYR A 1 84 ? 6.714 4.608 -19.063 1.00 86.19 84 TYR A CA 1
ATOM 684 C C . TYR A 1 84 ? 5.778 5.594 -18.380 1.00 86.19 84 TYR A C 1
ATOM 686 O O . TYR A 1 84 ? 5.222 5.292 -17.328 1.00 86.19 84 TYR A O 1
ATOM 694 N N . ARG A 1 85 ? 5.495 6.721 -19.040 1.00 89.62 85 ARG A N 1
ATOM 695 C CA . ARG A 1 85 ? 4.623 7.761 -18.491 1.00 89.62 85 ARG A CA 1
ATOM 696 C C . ARG A 1 85 ? 3.208 7.265 -18.194 1.00 89.62 85 ARG A C 1
ATOM 698 O O . ARG A 1 85 ? 2.674 7.567 -17.136 1.00 89.62 85 ARG A O 1
ATOM 705 N N . ARG A 1 86 ? 2.596 6.489 -19.097 1.00 89.81 86 ARG A N 1
ATOM 706 C CA . ARG A 1 86 ? 1.250 5.919 -18.872 1.00 89.81 86 ARG A CA 1
ATOM 707 C C . ARG A 1 86 ? 1.205 5.004 -17.648 1.00 89.81 86 ARG A C 1
ATOM 709 O O . ARG A 1 86 ? 0.194 4.925 -16.954 1.00 89.81 86 ARG A O 1
ATOM 716 N N . ARG A 1 87 ? 2.297 4.293 -17.387 1.00 87.38 87 ARG A N 1
ATOM 717 C CA . ARG A 1 87 ? 2.367 3.279 -16.335 1.00 87.38 87 ARG A CA 1
ATOM 718 C C . ARG A 1 87 ? 2.734 3.882 -14.988 1.00 87.38 87 ARG A C 1
ATOM 720 O O . ARG A 1 87 ? 2.134 3.493 -13.992 1.00 87.38 87 ARG A O 1
ATOM 727 N N . THR A 1 88 ? 3.588 4.906 -14.955 1.00 90.31 88 THR A N 1
ATOM 728 C CA . THR A 1 88 ? 3.786 5.710 -13.740 1.00 90.31 88 THR A CA 1
ATOM 729 C C . THR A 1 88 ? 2.490 6.393 -13.320 1.00 90.31 88 THR A C 1
ATOM 731 O O . THR A 1 88 ? 2.119 6.297 -12.156 1.00 90.31 88 THR A O 1
ATOM 734 N N . THR A 1 89 ? 1.725 6.961 -14.263 1.00 93.12 89 THR A N 1
ATOM 735 C CA . THR A 1 89 ? 0.418 7.556 -13.934 1.00 93.12 89 THR A CA 1
ATOM 736 C C . THR A 1 89 ? -0.576 6.530 -13.390 1.00 93.12 89 THR A C 1
ATOM 738 O O . THR A 1 89 ? -1.352 6.851 -12.496 1.00 93.12 89 THR A O 1
ATOM 741 N N . GLN A 1 90 ? -0.542 5.285 -13.880 1.00 92.44 90 GLN A N 1
ATOM 742 C CA . GLN A 1 90 ? -1.392 4.207 -13.360 1.00 92.44 90 GLN A CA 1
ATOM 743 C C . GLN A 1 90 ? -1.013 3.839 -11.914 1.00 92.44 90 GLN A C 1
ATOM 745 O O . GLN A 1 90 ? -1.888 3.684 -11.065 1.00 92.44 90 GLN A O 1
ATOM 750 N N . ILE A 1 91 ? 0.286 3.730 -11.612 1.00 91.81 91 ILE A N 1
ATOM 751 C CA . ILE A 1 91 ? 0.772 3.436 -10.254 1.00 91.81 91 ILE A CA 1
ATOM 752 C C . ILE A 1 91 ? 0.419 4.574 -9.290 1.00 91.81 91 ILE A C 1
ATOM 754 O O . ILE A 1 91 ? -0.050 4.306 -8.186 1.00 91.81 91 ILE A O 1
ATOM 758 N N . GLU A 1 92 ? 0.586 5.827 -9.713 1.00 93.94 92 GLU A N 1
ATOM 759 C CA . GLU A 1 92 ? 0.208 7.007 -8.926 1.00 93.94 92 GLU A CA 1
ATOM 760 C C . GLU A 1 92 ? -1.296 7.034 -8.621 1.00 93.94 92 GLU A C 1
ATOM 762 O O . GLU A 1 92 ? -1.704 7.369 -7.510 1.00 93.94 92 GLU A O 1
ATOM 767 N N . GLN A 1 93 ? -2.142 6.661 -9.587 1.00 95.06 93 GLN A N 1
ATOM 768 C CA . GLN A 1 93 ? -3.589 6.561 -9.376 1.00 95.06 93 GLN A CA 1
ATOM 769 C C . GLN A 1 93 ? -3.940 5.494 -8.334 1.00 95.06 93 GLN A C 1
ATOM 771 O O . GLN A 1 93 ? -4.715 5.774 -7.419 1.00 95.06 93 GLN A O 1
ATOM 776 N N . LEU A 1 94 ? -3.340 4.303 -8.429 1.00 94.38 94 LEU A N 1
ATOM 777 C CA . LEU A 1 94 ? -3.535 3.235 -7.443 1.00 94.38 94 LEU A CA 1
ATOM 778 C C . LEU A 1 94 ? -3.054 3.659 -6.048 1.00 94.38 94 LEU A C 1
ATOM 780 O O . LEU A 1 94 ? -3.737 3.403 -5.058 1.00 94.38 94 LEU A O 1
ATOM 784 N N . GLN A 1 95 ? -1.918 4.357 -5.957 1.00 95.00 95 GLN A N 1
ATOM 785 C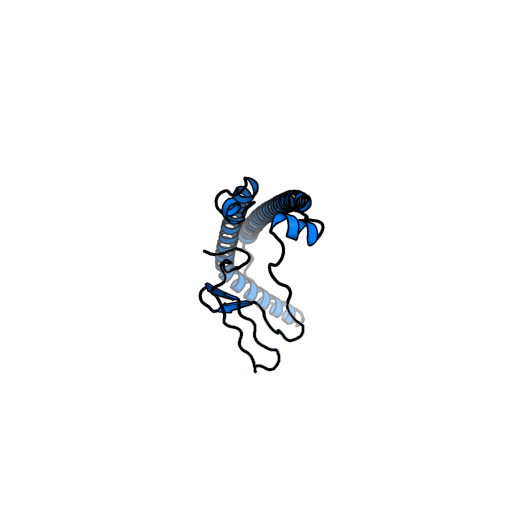 CA . GLN A 1 95 ? -1.414 4.894 -4.689 1.00 95.00 95 GLN A CA 1
ATOM 786 C C . GLN A 1 95 ? -2.396 5.883 -4.060 1.00 95.00 95 GLN A C 1
ATOM 788 O O . GLN A 1 95 ? -2.749 5.712 -2.896 1.00 95.00 95 GLN A O 1
ATOM 793 N N . LYS A 1 96 ? -2.923 6.836 -4.837 1.00 96.44 96 LYS A N 1
ATOM 794 C CA . LYS A 1 96 ? -3.937 7.787 -4.349 1.00 96.44 96 LYS A CA 1
ATOM 795 C C . LYS A 1 96 ? -5.193 7.086 -3.830 1.00 96.44 96 LYS A C 1
ATOM 797 O O . LYS A 1 96 ? -5.751 7.490 -2.814 1.00 96.44 96 LYS A O 1
ATOM 802 N N . GLN A 1 97 ? -5.640 6.023 -4.499 1.00 95.38 97 GLN A N 1
ATOM 803 C CA . GLN A 1 97 ? -6.795 5.241 -4.045 1.00 95.38 97 GLN A CA 1
ATOM 804 C C . GLN A 1 97 ? -6.512 4.499 -2.731 1.00 95.38 97 GLN A C 1
ATOM 806 O O . GLN A 1 97 ? -7.359 4.478 -1.836 1.00 95.38 97 GLN A O 1
ATOM 811 N N . ILE A 1 98 ? -5.315 3.921 -2.590 1.00 95.12 98 ILE A N 1
ATOM 812 C CA . ILE A 1 98 ? -4.874 3.255 -1.357 1.00 95.12 98 ILE A CA 1
ATOM 813 C C . ILE A 1 98 ? -4.780 4.259 -0.203 1.00 95.12 98 ILE A C 1
ATOM 815 O O . ILE A 1 98 ? -5.230 3.961 0.907 1.00 95.12 98 ILE A O 1
ATOM 819 N N . GLU A 1 99 ? -4.216 5.439 -0.450 1.00 95.94 99 GLU A N 1
ATOM 820 C CA . GLU A 1 99 ? -4.116 6.527 0.526 1.00 95.94 99 GLU A CA 1
ATOM 821 C C . GLU A 1 99 ? -5.505 6.979 0.981 1.00 95.94 99 GLU A C 1
ATOM 823 O O . GLU A 1 99 ? -5.775 6.959 2.182 1.00 95.94 99 GLU A O 1
ATOM 828 N N . GLY A 1 100 ? -6.423 7.235 0.042 1.00 96.06 100 GLY A N 1
ATOM 829 C CA . GLY A 1 100 ? -7.808 7.595 0.356 1.00 96.06 100 GLY A CA 1
ATOM 830 C C . GLY A 1 100 ? -8.517 6.548 1.222 1.00 96.06 100 GLY A C 1
ATOM 831 O O . GLY A 1 100 ? -9.106 6.886 2.249 1.00 96.06 100 GLY A O 1
ATOM 832 N N . CYS A 1 101 ? -8.379 5.257 0.891 1.00 94.62 101 CYS A N 1
ATOM 833 C CA . CYS A 1 101 ? -8.919 4.175 1.726 1.00 94.62 101 CYS A CA 1
ATOM 834 C C . CYS A 1 101 ? -8.299 4.174 3.133 1.00 94.62 101 CYS A C 1
ATOM 836 O O . CYS A 1 101 ? -8.982 3.928 4.127 1.00 94.62 101 CYS A O 1
ATOM 838 N N . THR A 1 102 ? -6.995 4.439 3.232 1.00 95.12 102 THR A N 1
ATOM 839 C CA . THR A 1 102 ? -6.260 4.439 4.504 1.00 95.12 102 THR A CA 1
ATOM 840 C C . THR A 1 102 ? -6.705 5.588 5.406 1.00 95.12 102 THR A C 1
ATOM 842 O O . THR A 1 102 ? -6.861 5.401 6.615 1.00 95.12 102 THR A O 1
ATOM 845 N N . GLU A 1 103 ? -6.920 6.769 4.835 1.00 96.75 103 GLU A N 1
ATOM 846 C CA . GLU A 1 103 ? -7.428 7.938 5.551 1.00 96.75 103 GLU A CA 1
ATOM 847 C C . GLU A 1 103 ? -8.863 7.724 6.039 1.00 96.75 103 GLU A C 1
ATOM 849 O O . GLU A 1 103 ? -9.153 7.985 7.209 1.00 96.75 103 GLU A O 1
ATOM 854 N N . GLU A 1 104 ? -9.740 7.168 5.195 1.00 94.94 104 GLU A N 1
ATOM 855 C CA . GLU A 1 104 ? -11.126 6.856 5.566 1.00 94.94 104 GLU A CA 1
ATOM 856 C C . GLU A 1 104 ? -11.181 5.818 6.700 1.00 94.94 104 GLU A C 1
ATOM 858 O O . GLU A 1 104 ? -11.899 6.015 7.683 1.00 94.94 104 GLU A O 1
ATOM 863 N N . ILE A 1 105 ? -10.353 4.764 6.641 1.00 94.06 105 ILE A N 1
ATOM 864 C CA . ILE A 1 105 ? -10.228 3.777 7.728 1.00 94.06 105 ILE A CA 1
ATOM 865 C C . ILE A 1 105 ? -9.792 4.455 9.029 1.00 94.06 105 ILE A C 1
ATOM 867 O O . ILE A 1 105 ? -10.430 4.257 10.062 1.00 94.06 105 ILE A O 1
ATOM 871 N N . LYS A 1 106 ? -8.728 5.269 8.997 1.00 95.12 106 LYS A N 1
ATOM 872 C CA . LYS A 1 106 ? -8.226 5.965 10.195 1.00 95.12 106 LYS A CA 1
ATOM 873 C C . LYS A 1 106 ? -9.283 6.886 10.796 1.00 95.12 106 LYS A C 1
ATOM 875 O O . LYS A 1 106 ? -9.425 6.944 12.017 1.00 95.12 106 LYS A O 1
ATOM 880 N N . ARG A 1 107 ? -10.026 7.604 9.952 1.00 95.12 107 ARG A N 1
ATOM 881 C CA . ARG A 1 107 ? -11.113 8.482 10.385 1.00 95.12 107 ARG A CA 1
ATOM 882 C C . ARG A 1 107 ? -12.202 7.692 11.113 1.00 95.12 107 ARG A C 1
ATOM 884 O O . ARG A 1 107 ? -12.519 8.030 12.252 1.00 95.12 107 ARG A O 1
ATOM 891 N N . LEU A 1 108 ? -12.709 6.622 10.501 1.00 93.06 108 LEU A N 1
ATOM 892 C CA . LEU A 1 108 ? -13.764 5.790 11.086 1.00 93.06 108 LEU A CA 1
ATOM 893 C C . LEU A 1 108 ? -13.303 5.086 12.372 1.00 93.06 108 LEU A C 1
ATOM 895 O O . LEU A 1 108 ? -14.054 5.023 13.344 1.00 93.06 108 LEU A O 1
ATOM 899 N N . GLU A 1 109 ? -12.057 4.604 12.421 1.00 91.50 109 GLU A N 1
ATOM 900 C CA . GLU A 1 109 ? -11.483 3.999 13.630 1.00 91.50 109 GLU A CA 1
ATOM 901 C C . GLU A 1 109 ? -11.375 5.012 14.783 1.00 91.50 109 GLU A C 1
ATOM 903 O O . GLU A 1 109 ? -11.641 4.673 15.939 1.00 91.50 109 GLU A O 1
ATOM 908 N N . ASN A 1 110 ? -11.023 6.266 14.490 1.00 92.00 110 ASN A N 1
ATOM 909 C CA . ASN A 1 110 ? -10.978 7.327 15.494 1.00 92.00 110 ASN A CA 1
ATOM 910 C C . ASN A 1 110 ? -12.377 7.710 15.996 1.00 92.00 110 ASN A C 1
ATOM 912 O O . ASN A 1 110 ? -12.553 7.918 17.197 1.00 92.00 110 ASN A O 1
ATOM 916 N N . GLU A 1 111 ? -13.367 7.783 15.106 1.00 90.94 111 GLU A N 1
ATOM 917 C CA . GLU A 1 111 ? -14.767 8.032 15.471 1.00 90.94 111 GLU A CA 1
ATOM 918 C C . GLU A 1 111 ? -15.312 6.911 16.374 1.00 90.94 111 GLU A C 1
ATOM 920 O O . GLU A 1 111 ? -15.884 7.194 17.428 1.00 90.94 111 GLU A O 1
ATOM 925 N N . GLU A 1 112 ? -15.046 5.641 16.047 1.00 86.69 112 GLU A N 1
ATOM 926 C CA . GLU A 1 112 ? -15.412 4.502 16.901 1.00 86.69 112 GLU A CA 1
ATOM 927 C C . GLU A 1 112 ? -14.730 4.543 18.270 1.00 86.69 112 GLU A C 1
ATOM 929 O O . GLU A 1 112 ? -15.363 4.290 19.297 1.00 86.69 112 GLU A O 1
ATOM 934 N N . ARG A 1 113 ? -13.432 4.868 18.312 1.00 85.50 113 ARG A N 1
ATOM 935 C CA . ARG A 1 113 ? -12.695 4.986 19.578 1.00 85.50 113 ARG A CA 1
ATOM 936 C C . ARG A 1 113 ? -13.283 6.071 20.470 1.00 85.50 113 ARG A C 1
ATOM 938 O O . ARG A 1 113 ? -13.408 5.834 21.668 1.00 85.50 113 ARG A O 1
ATOM 945 N N . LYS A 1 114 ? -13.670 7.219 19.905 1.00 87.06 114 LYS A N 1
ATOM 946 C CA . LYS A 1 114 ? -14.334 8.297 20.654 1.00 87.06 114 LYS A CA 1
ATOM 947 C C . LYS A 1 114 ? -15.676 7.837 21.219 1.00 87.06 114 LYS A C 1
ATOM 949 O O . LYS A 1 114 ? -15.875 7.925 22.426 1.00 87.06 114 LYS A O 1
ATOM 954 N N . GLN A 1 115 ? -16.531 7.236 20.391 1.00 83.06 115 GLN A N 1
ATOM 955 C CA . GLN A 1 115 ? -17.827 6.718 20.845 1.00 83.06 115 GLN A CA 1
ATOM 956 C C . GLN A 1 115 ? -17.681 5.642 21.932 1.00 83.06 115 GLN A C 1
ATOM 958 O O . GLN A 1 115 ? -18.449 5.604 22.893 1.00 83.06 115 GLN A O 1
ATOM 963 N N . ASN A 1 116 ? -16.688 4.760 21.810 1.00 78.81 116 ASN A N 1
ATOM 964 C CA . ASN A 1 116 ? -16.418 3.742 22.822 1.00 78.81 116 ASN A CA 1
ATOM 965 C C . ASN A 1 116 ? -15.854 4.349 24.114 1.00 78.81 116 ASN A C 1
ATOM 967 O O . ASN A 1 116 ? -16.220 3.897 25.197 1.00 78.81 116 ASN A O 1
ATOM 971 N N . ALA A 1 117 ? -15.008 5.377 24.021 1.00 78.12 117 ALA A N 1
ATOM 972 C CA . ALA A 1 117 ? -14.485 6.088 25.184 1.00 78.12 117 ALA A CA 1
ATOM 973 C C . ALA A 1 117 ? -15.589 6.837 25.947 1.00 78.12 117 ALA A C 1
ATOM 975 O O . ALA A 1 117 ? -15.615 6.788 27.175 1.00 78.12 117 ALA A O 1
ATOM 976 N N . GLU A 1 118 ? -16.533 7.464 25.243 1.00 77.62 118 GLU A N 1
ATOM 977 C CA . GLU A 1 118 ? -17.705 8.117 25.841 1.00 77.62 118 GLU A CA 1
ATOM 978 C C . GLU A 1 118 ? -18.601 7.107 26.570 1.00 77.62 118 GLU A C 1
ATOM 980 O O . GLU A 1 118 ? -18.940 7.303 27.739 1.00 77.62 118 GLU A O 1
ATOM 985 N N . LYS A 1 119 ? -18.900 5.965 25.933 1.00 71.69 119 LYS A N 1
ATOM 986 C CA . LYS A 1 119 ? -19.664 4.871 26.561 1.00 71.69 119 LYS A CA 1
ATOM 987 C C . LYS A 1 119 ? -18.945 4.287 27.782 1.00 71.69 119 LYS A C 1
ATOM 989 O O . LYS A 1 119 ? -19.581 4.003 28.794 1.00 71.69 119 LYS A O 1
ATOM 994 N N . ALA A 1 120 ? -17.623 4.122 27.711 1.00 65.69 120 ALA A N 1
ATOM 995 C CA . ALA A 1 120 ? -16.820 3.609 28.819 1.00 65.69 120 ALA A CA 1
ATOM 996 C C . ALA A 1 120 ? -16.701 4.611 29.981 1.00 65.69 120 ALA A C 1
ATOM 998 O O . ALA A 1 120 ? -16.713 4.201 31.140 1.00 65.69 120 ALA A O 1
ATOM 999 N N . SER A 1 121 ? -16.633 5.914 29.691 1.00 61.12 121 SER A N 1
ATOM 1000 C CA . SER A 1 121 ? -16.604 6.983 30.699 1.00 61.12 121 SER A CA 1
ATOM 1001 C C . SER A 1 121 ? -17.848 6.951 31.594 1.00 61.12 121 SER A C 1
ATOM 1003 O O . SER A 1 121 ? -17.718 7.012 32.814 1.00 61.12 121 SER A O 1
ATOM 1005 N N . GLY A 1 122 ? -19.031 6.700 31.019 1.00 58.84 122 GLY A N 1
ATOM 1006 C CA . GLY A 1 122 ? -20.272 6.514 31.783 1.00 58.84 122 GLY A CA 1
ATOM 1007 C C . GLY A 1 122 ? -20.326 5.249 32.655 1.00 58.84 122 GLY A C 1
ATOM 1008 O O . GLY A 1 122 ? -21.246 5.111 33.452 1.00 58.84 122 GLY A O 1
ATOM 1009 N N . THR A 1 123 ? -19.358 4.329 32.529 1.00 57.16 123 THR A N 1
ATOM 1010 C CA . THR A 1 123 ? -19.308 3.055 33.281 1.00 57.16 123 THR A CA 1
ATOM 1011 C C . THR A 1 123 ? -18.142 2.987 34.276 1.00 57.16 123 THR A C 1
ATOM 1013 O O . THR A 1 123 ? -17.836 1.916 34.805 1.00 57.16 123 THR A O 1
ATOM 1016 N N . LYS A 1 124 ? -17.443 4.101 34.532 1.00 57.03 124 LYS A N 1
ATOM 1017 C CA . LYS A 1 124 ? -16.411 4.144 35.574 1.00 57.03 124 LYS A CA 1
ATOM 1018 C C . LYS A 1 124 ? -17.078 4.053 36.944 1.00 57.03 124 LYS A C 1
ATOM 1020 O O . LYS A 1 124 ? -17.522 5.062 37.476 1.00 57.03 124 LYS A O 1
ATOM 1025 N N . MET A 1 125 ? -17.105 2.856 37.525 1.00 58.59 125 MET A N 1
ATOM 1026 C CA . MET A 1 125 ? -17.279 2.742 38.971 1.00 58.59 125 MET A CA 1
ATOM 1027 C C . MET A 1 125 ? -16.048 3.364 39.631 1.00 58.59 125 MET A C 1
ATOM 1029 O O . MET A 1 125 ? -14.920 2.918 39.419 1.00 58.59 125 MET A O 1
ATOM 1033 N N . GLY A 1 126 ? -16.271 4.467 40.339 1.00 61.66 126 GLY A N 1
ATOM 1034 C CA . GLY A 1 126 ? -15.254 5.365 40.873 1.00 61.66 126 GLY A CA 1
ATOM 1035 C C . GLY A 1 126 ? -14.502 4.795 42.070 1.00 61.66 126 GLY A C 1
ATOM 1036 O O . GLY A 1 126 ? -13.486 5.353 42.476 1.00 61.66 126 GLY A O 1
ATOM 1037 N N . SER A 1 127 ? -14.954 3.671 42.633 1.00 67.75 127 SER A N 1
ATOM 1038 C CA . SER A 1 127 ? -14.273 3.020 43.747 1.00 67.75 127 SER A CA 1
ATOM 1039 C C . SER A 1 127 ? -14.476 1.506 43.777 1.00 67.75 127 SER A C 1
ATOM 1041 O O . SER A 1 127 ? -15.468 0.960 43.290 1.00 67.75 127 SER A O 1
ATOM 1043 N N . ILE A 1 128 ? -13.553 0.823 44.457 1.00 64.31 128 ILE A N 1
ATOM 1044 C CA . ILE A 1 128 ? -13.693 -0.599 44.796 1.00 64.31 128 ILE A CA 1
ATOM 1045 C C . ILE A 1 128 ? -14.955 -0.853 45.646 1.00 64.31 128 ILE A C 1
ATOM 1047 O O . ILE A 1 128 ? -15.494 -1.953 45.642 1.00 64.31 128 ILE A O 1
ATOM 1051 N N . GLN A 1 129 ? -15.452 0.163 46.364 1.00 66.12 129 GLN A N 1
ATOM 1052 C CA . GLN A 1 129 ? -16.670 0.079 47.173 1.00 66.12 129 GLN A CA 1
ATOM 1053 C C . GLN A 1 129 ? -17.934 0.058 46.309 1.00 66.12 129 GLN A C 1
ATOM 1055 O O . GLN A 1 129 ? -18.847 -0.709 46.602 1.00 66.12 129 GLN A O 1
ATOM 1060 N N . GLU A 1 130 ? -17.983 0.849 45.235 1.00 66.94 130 GLU A N 1
ATOM 1061 C CA . GLU A 1 130 ? -19.064 0.781 44.241 1.00 66.94 130 GLU A CA 1
ATOM 1062 C C . GLU A 1 130 ? -19.068 -0.573 43.536 1.00 66.94 130 GLU A C 1
ATOM 1064 O O . GLU A 1 130 ? -20.120 -1.193 43.386 1.00 66.94 130 GLU A O 1
ATOM 1069 N N . TRP A 1 131 ? -17.878 -1.090 43.219 1.00 66.44 131 TRP A N 1
ATOM 1070 C CA . TRP A 1 131 ? -17.730 -2.434 42.675 1.00 66.44 131 TRP A CA 1
ATOM 1071 C C . TRP A 1 131 ? -18.243 -3.512 43.633 1.00 66.44 131 TRP A C 1
ATOM 1073 O O . TRP A 1 131 ? -19.060 -4.344 43.243 1.00 66.44 131 TRP A O 1
ATOM 1083 N N . ASN A 1 132 ? -17.856 -3.440 44.907 1.00 66.69 132 ASN A N 1
ATOM 1084 C CA . ASN A 1 132 ? -18.322 -4.359 45.944 1.00 66.69 132 ASN A CA 1
ATOM 1085 C C . ASN A 1 132 ? -19.834 -4.248 46.214 1.00 66.69 132 ASN A C 1
ATOM 1087 O O . ASN A 1 132 ? -20.449 -5.228 46.625 1.00 66.69 132 ASN A O 1
ATOM 1091 N N . ARG A 1 133 ? -20.456 -3.080 45.998 1.00 63.41 133 ARG A N 1
ATOM 1092 C CA . ARG A 1 133 ? -21.920 -2.925 46.081 1.00 63.41 133 ARG A CA 1
ATOM 1093 C C . ARG A 1 133 ? -22.633 -3.576 44.901 1.00 63.41 133 ARG A C 1
ATOM 1095 O O . ARG A 1 133 ? -23.667 -4.198 45.105 1.00 63.41 133 ARG A O 1
ATOM 1102 N N . ALA A 1 134 ? -22.092 -3.430 43.695 1.00 60.50 134 ALA A N 1
ATOM 11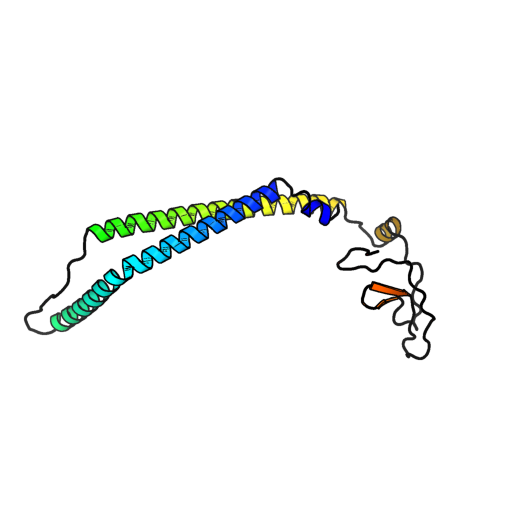03 C CA . ALA A 1 134 ? -22.701 -3.969 42.482 1.00 60.50 134 ALA A CA 1
ATOM 1104 C C . ALA A 1 134 ? -22.519 -5.490 42.347 1.00 60.50 134 ALA A C 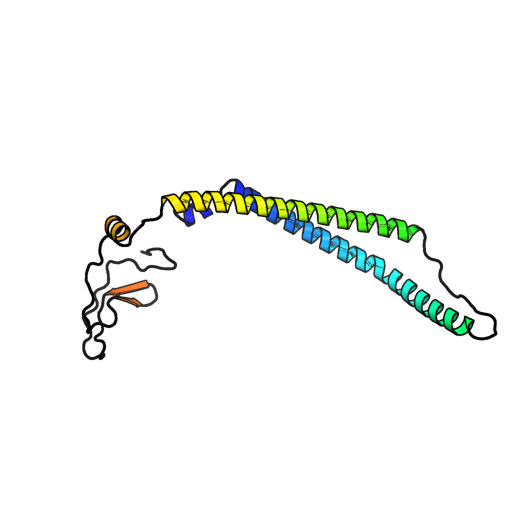1
ATOM 1106 O O . ALA A 1 134 ? -23.432 -6.177 41.899 1.00 60.50 134 ALA A O 1
ATOM 1107 N N . TYR A 1 135 ? -21.354 -6.014 42.739 1.00 63.34 135 TYR A N 1
ATOM 1108 C CA . TYR A 1 135 ? -20.967 -7.413 42.511 1.00 63.34 135 TYR A CA 1
ATOM 1109 C C . TYR A 1 135 ? -20.794 -8.237 43.796 1.00 63.34 135 TYR A C 1
ATOM 1111 O O . TYR A 1 135 ? -20.527 -9.437 43.729 1.00 63.34 135 TYR A O 1
ATOM 1119 N N . GLY A 1 136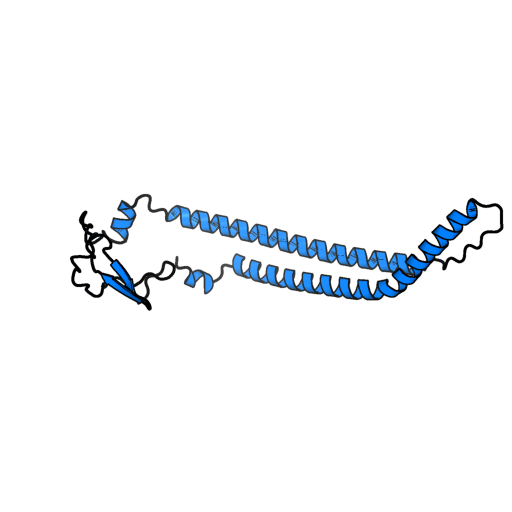 ? -20.995 -7.623 44.964 1.00 55.22 136 GLY A N 1
ATOM 1120 C CA . GLY A 1 136 ? -20.884 -8.268 46.270 1.00 55.22 136 GLY A CA 1
ATOM 1121 C C . GLY A 1 136 ? -19.485 -8.170 46.888 1.00 55.22 136 GLY A C 1
ATOM 1122 O O . GLY A 1 136 ? -18.476 -7.996 46.207 1.00 55.22 136 GLY A O 1
ATOM 1123 N N . MET A 1 137 ? -19.426 -8.273 48.218 1.00 63.12 137 MET A N 1
ATOM 1124 C CA . MET A 1 137 ? -18.166 -8.275 48.964 1.00 63.12 137 MET A CA 1
ATOM 1125 C C . MET A 1 137 ? -17.509 -9.658 48.956 1.00 63.12 137 MET A C 1
ATOM 1127 O O . MET A 1 137 ? -18.183 -10.691 48.920 1.00 63.12 137 MET A O 1
ATOM 1131 N N . ALA A 1 138 ? -16.177 -9.683 49.056 1.00 59.94 138 ALA A N 1
ATOM 1132 C CA . ALA A 1 138 ? -15.436 -10.916 49.288 1.00 59.94 138 ALA A CA 1
ATOM 1133 C C . ALA A 1 138 ? -15.963 -11.612 50.556 1.00 59.94 138 ALA A C 1
ATOM 1135 O O . ALA A 1 138 ? -15.965 -11.029 51.638 1.00 59.94 138 ALA A O 1
ATOM 1136 N N . LYS A 1 139 ? -16.401 -12.870 50.422 1.00 64.00 139 LYS A N 1
ATOM 1137 C CA . LYS A 1 139 ? -17.063 -13.629 51.500 1.00 64.00 139 LYS A CA 1
ATOM 1138 C C . LYS A 1 139 ? -16.161 -13.902 52.713 1.00 64.00 139 LYS A C 1
ATOM 1140 O O . LYS A 1 139 ? -16.668 -14.244 53.775 1.00 64.00 139 LYS A O 1
ATOM 1145 N N . ARG A 1 140 ? -14.836 -13.793 52.561 1.00 62.72 140 ARG A N 1
ATOM 1146 C CA . ARG A 1 140 ? -13.854 -14.041 53.622 1.00 62.72 140 ARG A CA 1
ATOM 1147 C C . ARG A 1 140 ? -12.571 -13.247 53.382 1.00 62.72 140 ARG A C 1
ATOM 1149 O O . ARG A 1 140 ? -12.092 -13.152 52.255 1.00 62.72 140 ARG A O 1
ATOM 1156 N N . THR A 1 141 ? -11.998 -12.724 54.458 1.00 63.88 141 THR A N 1
ATOM 1157 C CA . THR A 1 141 ? -10.681 -12.080 54.484 1.00 63.88 141 THR A CA 1
ATOM 1158 C C . THR A 1 141 ? -9.596 -13.110 54.825 1.00 63.88 141 THR A C 1
ATOM 1160 O O . THR A 1 141 ? -9.814 -13.996 55.650 1.00 63.88 141 THR A O 1
ATOM 1163 N N . MET A 1 142 ? -8.436 -13.045 54.158 1.00 60.50 142 MET A N 1
ATOM 1164 C CA . MET A 1 142 ? -7.302 -13.937 54.457 1.00 60.50 142 MET A CA 1
ATOM 1165 C C . MET A 1 142 ? -6.730 -13.659 55.849 1.00 60.50 142 MET A C 1
ATOM 1167 O O . MET A 1 142 ? -6.546 -12.500 56.229 1.00 60.50 142 MET A O 1
ATOM 1171 N N . SER A 1 143 ? -6.364 -14.723 56.564 1.00 65.19 143 SER A N 1
ATOM 1172 C CA . SER A 1 143 ? -5.499 -14.619 57.744 1.00 65.19 143 SER A CA 1
ATOM 1173 C C . SER A 1 143 ? -4.036 -14.383 57.338 1.00 65.19 143 SER A C 1
ATOM 1175 O O . SER A 1 143 ? -3.614 -14.765 56.249 1.00 65.19 143 SER A O 1
ATOM 1177 N N . LYS A 1 144 ? -3.216 -13.797 58.225 1.00 68.56 144 LYS A N 1
ATOM 1178 C CA . LYS A 1 144 ? -1.780 -13.524 57.973 1.00 68.56 144 LYS A CA 1
ATOM 1179 C C . LYS A 1 144 ? -0.948 -14.785 57.683 1.00 68.56 144 LYS A C 1
ATOM 1181 O O . LYS A 1 144 ? 0.137 -14.680 57.114 1.00 68.56 144 LYS A O 1
ATOM 1186 N N . THR A 1 145 ? -1.433 -15.951 58.100 1.00 67.06 145 THR A N 1
ATOM 1187 C CA . THR A 1 145 ? -0.786 -17.262 57.931 1.00 67.06 145 THR A CA 1
ATOM 1188 C C . THR A 1 145 ? -1.218 -17.992 56.657 1.00 67.06 145 THR A C 1
ATOM 1190 O O . THR A 1 145 ? -0.669 -19.044 56.338 1.00 67.06 145 THR A O 1
ATOM 1193 N N . GLU A 1 146 ? -2.178 -17.444 55.912 1.00 62.28 146 GLU A N 1
ATOM 1194 C CA . GLU A 1 146 ? -2.743 -18.052 54.707 1.00 62.28 146 GLU A CA 1
ATOM 1195 C C . GLU A 1 146 ? -2.074 -17.460 53.467 1.00 62.28 146 GLU A C 1
ATOM 1197 O O . GLU A 1 146 ? -1.957 -16.242 53.330 1.00 62.28 146 GLU A O 1
ATOM 1202 N N . ARG A 1 147 ? -1.595 -18.322 52.563 1.00 62.22 147 ARG A N 1
ATOM 1203 C CA . ARG A 1 147 ? -0.840 -17.882 51.379 1.00 62.22 147 ARG A CA 1
ATOM 1204 C C . ARG A 1 147 ? -1.720 -17.696 50.142 1.00 62.22 147 ARG A C 1
ATOM 1206 O O . ARG A 1 147 ? -1.461 -16.802 49.344 1.00 62.22 147 ARG A O 1
ATOM 1213 N N . TRP A 1 148 ? -2.746 -18.528 49.988 1.00 59.53 148 TRP A N 1
ATOM 1214 C CA . TRP A 1 148 ? -3.677 -18.514 48.857 1.00 59.53 148 TRP A CA 1
ATOM 1215 C C . TRP A 1 148 ? -5.044 -18.966 49.351 1.00 59.53 148 TRP A C 1
ATOM 1217 O O . TRP A 1 148 ? -5.084 -19.947 50.074 1.00 59.53 148 TRP A O 1
ATOM 1227 N N . LEU A 1 149 ? -6.135 -18.283 48.987 1.00 58.16 149 LEU A N 1
ATOM 1228 C CA . LEU A 1 149 ? -7.504 -18.658 49.395 1.00 58.16 149 LEU A CA 1
ATOM 1229 C C . LEU A 1 149 ? -8.282 -19.396 48.287 1.00 58.16 149 LEU A C 1
ATOM 1231 O O . LEU A 1 149 ? -9.314 -20.021 48.529 1.00 58.16 149 LEU A O 1
ATOM 1235 N N . SER A 1 150 ? -7.813 -19.278 47.046 1.00 60.44 150 SER A N 1
ATOM 1236 C CA . SER A 1 150 ? -8.391 -19.943 45.883 1.00 60.44 150 SER A CA 1
ATOM 1237 C C . SER A 1 150 ? -7.340 -20.057 44.785 1.00 60.44 150 SER A C 1
ATOM 1239 O O . SER A 1 150 ? -6.581 -19.114 44.553 1.00 60.44 150 SER A O 1
ATOM 1241 N N . TYR A 1 151 ? -7.283 -21.208 44.119 1.00 60.72 151 TYR A N 1
ATOM 1242 C CA . TYR A 1 151 ? -6.501 -21.378 42.897 1.00 60.72 151 TYR A CA 1
ATOM 1243 C C . TYR A 1 151 ? -7.318 -22.149 41.859 1.00 60.72 151 TYR A C 1
ATOM 1245 O O . TYR A 1 151 ? -8.188 -22.958 42.192 1.00 60.72 151 TYR A O 1
ATOM 1253 N N . VAL A 1 152 ? -7.060 -21.862 40.583 1.00 57.09 152 VAL A N 1
ATOM 1254 C CA . VAL A 1 152 ? -7.728 -22.523 39.458 1.00 57.09 152 VAL A CA 1
ATOM 1255 C C . VAL A 1 152 ? -6.912 -23.750 39.081 1.00 57.09 152 VAL A C 1
ATOM 1257 O O . VAL A 1 152 ? -5.788 -23.618 38.593 1.00 57.09 152 VAL A O 1
ATOM 1260 N N . LYS A 1 153 ? -7.470 -24.945 39.286 1.00 57.38 153 LYS A N 1
ATOM 1261 C CA . LYS A 1 153 ? -6.896 -26.171 38.730 1.00 57.38 153 LYS A CA 1
ATOM 1262 C C . LYS A 1 153 ? -7.419 -26.345 37.296 1.00 57.38 153 LYS A C 1
ATOM 1264 O O . LYS A 1 153 ? -8.639 -26.367 37.102 1.00 57.38 153 LYS A O 1
ATOM 1269 N N . PRO A 1 154 ? -6.544 -26.460 36.280 1.00 49.25 154 PRO A N 1
ATOM 1270 C CA . PRO A 1 154 ? -6.974 -26.806 34.928 1.00 49.25 154 PRO A CA 1
ATOM 1271 C C . PRO A 1 154 ? -7.722 -28.154 34.942 1.00 49.25 154 PRO A C 1
ATOM 1273 O O . PRO A 1 154 ? -7.290 -29.056 35.663 1.00 49.25 154 PRO A O 1
ATOM 1276 N N . PRO A 1 155 ? -8.811 -28.327 34.169 1.00 54.00 155 PRO A N 1
ATOM 1277 C CA . PRO A 1 155 ? -9.264 -27.453 33.084 1.00 54.00 155 PRO A CA 1
ATOM 1278 C C . PRO A 1 155 ? -10.191 -26.289 33.482 1.00 54.00 155 PRO A C 1
ATOM 1280 O O . PRO A 1 155 ? -10.292 -25.355 32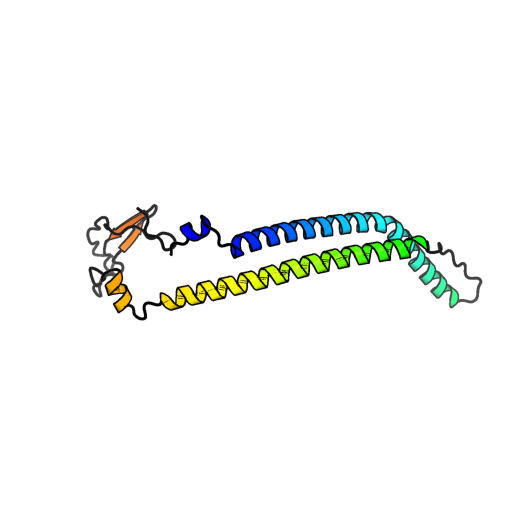.691 1.00 54.00 155 PRO A O 1
ATOM 1283 N N . SER A 1 156 ? -10.821 -26.284 34.662 1.00 56.19 156 SER A N 1
ATOM 1284 C CA . SER A 1 156 ? -11.790 -25.231 35.045 1.00 56.19 156 SER A CA 1
ATOM 1285 C C . SER A 1 156 ? -12.374 -25.427 36.454 1.00 56.19 156 SER A C 1
ATOM 1287 O O . SER A 1 156 ? -13.556 -25.216 36.674 1.00 56.19 156 SER A O 1
ATOM 1289 N N . GLN A 1 157 ? -11.592 -25.850 37.448 1.00 57.94 157 GLN A N 1
ATOM 1290 C CA . GLN A 1 157 ? -12.126 -25.991 38.812 1.00 57.94 157 GLN A CA 1
ATOM 1291 C C . GLN A 1 157 ? -11.500 -24.949 39.735 1.00 57.94 157 GLN A C 1
ATOM 1293 O O . GLN A 1 157 ? -10.299 -24.997 40.013 1.00 57.94 157 GLN A O 1
ATOM 1298 N N . ILE A 1 158 ? -12.316 -23.992 40.199 1.00 56.34 158 ILE A N 1
ATOM 1299 C CA . ILE A 1 158 ? -11.934 -23.131 41.320 1.00 56.34 158 ILE A CA 1
ATOM 1300 C C . ILE A 1 158 ? -12.038 -23.979 42.586 1.00 56.34 158 ILE A C 1
ATOM 1302 O O . ILE A 1 158 ? -13.130 -24.304 43.055 1.00 56.34 158 ILE A O 1
ATOM 1306 N N . ILE A 1 159 ? -10.889 -24.315 43.158 1.00 58.94 159 ILE A N 1
ATOM 1307 C CA . ILE A 1 159 ? -10.829 -24.934 44.477 1.00 58.94 159 ILE A CA 1
ATOM 1308 C C . ILE A 1 159 ? -10.678 -23.788 45.475 1.00 58.94 159 ILE A C 1
ATOM 1310 O O . ILE A 1 159 ? -9.672 -23.072 45.453 1.00 58.94 159 ILE A O 1
ATOM 1314 N N . SER A 1 160 ? -11.685 -23.579 46.327 1.00 56.31 160 SER A N 1
ATOM 1315 C CA . SER A 1 160 ? -11.550 -22.679 47.474 1.00 56.31 160 SER A CA 1
ATOM 1316 C C . SER A 1 160 ? -10.891 -23.459 48.597 1.00 56.31 160 SER A C 1
ATOM 1318 O O . SER A 1 160 ? -11.547 -24.210 49.314 1.00 56.31 160 SER A O 1
ATOM 1320 N N . GLY A 1 161 ? -9.577 -23.321 48.706 1.00 59.12 161 GLY A N 1
ATOM 1321 C CA . GLY A 1 161 ? -8.773 -23.947 49.741 1.00 59.12 161 GLY A CA 1
ATOM 1322 C C . GLY A 1 161 ? -7.673 -22.991 50.158 1.00 59.12 161 GLY A C 1
ATOM 1323 O O . GLY A 1 161 ? -7.148 -22.248 49.328 1.00 59.12 161 GLY A O 1
ATOM 1324 N N . ALA A 1 162 ? -7.352 -23.013 51.447 1.00 58.59 162 ALA A N 1
ATOM 1325 C CA . ALA A 1 162 ? -6.208 -22.298 51.970 1.00 58.59 162 ALA A CA 1
ATOM 1326 C C . ALA A 1 162 ? -5.009 -23.237 52.120 1.00 58.59 162 ALA A C 1
ATOM 1328 O O . ALA A 1 162 ? -5.156 -24.397 52.514 1.00 58.59 162 ALA A O 1
ATOM 1329 N N . GLU A 1 163 ? -3.819 -22.731 51.815 1.00 62.28 163 GLU A N 1
ATOM 1330 C CA . GLU A 1 163 ? -2.561 -23.365 52.202 1.00 62.28 163 GLU A CA 1
ATOM 1331 C C . GLU A 1 163 ? -1.875 -22.475 53.237 1.00 62.28 163 GLU A C 1
ATOM 1333 O O . GLU A 1 163 ? -1.771 -21.253 53.053 1.00 62.28 163 GLU A O 1
ATOM 1338 N N . SER A 1 164 ? -1.438 -23.084 54.343 1.00 62.00 164 SER A N 1
ATOM 1339 C CA . SER A 1 164 ? -0.564 -22.406 55.298 1.00 62.00 164 SER A CA 1
ATOM 1340 C C . SER A 1 164 ? 0.702 -21.945 54.584 1.00 62.00 164 SER A C 1
ATOM 1342 O O . SER A 1 164 ? 1.269 -22.674 53.771 1.00 62.00 164 SER A O 1
ATOM 1344 N N . LYS A 1 165 ? 1.178 -20.742 54.902 1.00 63.62 165 LYS A N 1
ATOM 1345 C CA . LYS A 1 165 ? 2.427 -20.196 54.355 1.00 63.62 165 LYS A CA 1
ATOM 1346 C C . LYS A 1 165 ? 3.625 -21.134 54.560 1.00 63.62 165 LYS A C 1
ATOM 1348 O O . LYS A 1 165 ? 4.502 -21.168 53.699 1.00 63.62 165 LYS A O 1
ATOM 1353 N N . ASP A 1 166 ? 3.586 -21.926 55.631 1.00 61.66 166 ASP A N 1
ATOM 1354 C CA . ASP A 1 166 ? 4.619 -22.889 56.022 1.00 61.66 166 ASP A CA 1
ATOM 1355 C C . ASP A 1 166 ? 4.372 -24.306 55.455 1.00 61.66 166 ASP A C 1
ATOM 1357 O O . ASP A 1 166 ? 5.122 -25.232 55.749 1.00 61.66 166 ASP A O 1
ATOM 1361 N N . GLY A 1 167 ? 3.310 -24.510 54.660 1.00 59.72 167 GLY A N 1
ATOM 1362 C CA . GLY A 1 167 ? 2.980 -25.786 53.999 1.00 59.72 167 GLY A CA 1
ATOM 1363 C C . GLY A 1 167 ? 2.481 -26.904 54.928 1.00 59.72 167 GLY A C 1
ATOM 1364 O O . GLY A 1 167 ? 2.179 -28.006 54.472 1.00 59.72 167 GLY A O 1
ATOM 1365 N N . THR A 1 168 ? 2.372 -26.631 56.228 1.00 57.31 168 THR A N 1
ATOM 1366 C CA . THR A 1 168 ? 2.059 -27.610 57.284 1.00 57.31 168 THR A CA 1
ATOM 1367 C C . THR A 1 168 ? 0.574 -27.938 57.412 1.00 57.31 168 THR A C 1
ATOM 1369 O O . THR A 1 168 ? 0.218 -29.056 57.775 1.00 57.31 168 THR A O 1
ATOM 1372 N N . VAL A 1 169 ? -0.304 -26.983 57.099 1.00 56.44 169 VAL A N 1
ATOM 1373 C CA . VAL A 1 169 ? -1.759 -27.139 57.213 1.00 56.44 169 VAL A CA 1
ATOM 1374 C C . VAL A 1 169 ? -2.394 -26.940 55.845 1.00 56.44 169 VAL A C 1
ATOM 1376 O O . VAL A 1 169 ? -2.306 -25.863 55.249 1.00 56.44 169 VAL A O 1
ATOM 1379 N N . LYS A 1 170 ? -3.049 -27.998 55.361 1.00 57.53 170 LYS A N 1
ATOM 1380 C CA . LYS A 1 170 ? -3.920 -27.970 54.187 1.00 57.53 170 LYS A CA 1
ATOM 1381 C C . LYS A 1 170 ? -5.350 -27.844 54.684 1.00 57.53 170 LYS A C 1
ATOM 1383 O O . LYS A 1 170 ? -5.849 -28.747 55.352 1.00 57.53 170 LYS A O 1
ATOM 1388 N N . PHE A 1 171 ? -6.003 -26.727 54.391 1.00 60.91 171 PHE A N 1
ATOM 1389 C CA . PHE A 1 171 ? -7.416 -26.577 54.719 1.00 60.91 171 PHE A CA 1
ATOM 1390 C C . PHE A 1 171 ? -8.245 -27.367 53.691 1.00 60.91 171 PHE A C 1
ATOM 1392 O O . PHE A 1 171 ? -7.904 -27.335 52.504 1.00 60.91 171 PHE A O 1
ATOM 1399 N N . PRO A 1 172 ? -9.299 -28.099 54.106 1.00 57.75 172 PRO A N 1
ATOM 1400 C CA . PRO A 1 172 ? -10.120 -28.871 53.179 1.00 57.75 172 PRO A CA 1
ATOM 1401 C C . PRO A 1 172 ? -10.709 -27.931 52.125 1.00 57.75 172 PRO A C 1
ATOM 1403 O O . PRO A 1 172 ? -11.430 -26.988 52.447 1.00 57.75 172 PRO A O 1
ATOM 1406 N N . GLY A 1 173 ? -10.342 -28.166 50.865 1.00 55.97 173 GLY A N 1
ATOM 1407 C CA . GLY A 1 173 ? -10.831 -27.385 49.742 1.00 55.97 173 GLY A CA 1
ATOM 1408 C C . GLY A 1 173 ? -12.224 -27.855 49.353 1.00 55.97 173 GLY A C 1
ATOM 1409 O O . GLY A 1 173 ? -12.386 -29.000 48.936 1.00 55.97 173 GLY A O 1
ATOM 1410 N N . SER A 1 174 ? -13.224 -26.990 49.476 1.00 58.97 174 SER A N 1
ATOM 1411 C CA . SER A 1 174 ? -14.515 -27.215 48.832 1.00 58.97 174 SER A CA 1
ATOM 1412 C C . SER A 1 174 ? -14.445 -26.755 47.377 1.00 58.97 174 SER A C 1
ATOM 1414 O O . SER A 1 174 ? -13.678 -25.852 47.019 1.00 58.97 174 SER A O 1
ATOM 1416 N N . LEU A 1 175 ? -15.244 -27.390 46.518 1.00 56.41 175 LEU A N 1
ATOM 1417 C CA . LEU A 1 175 ? -15.517 -26.837 45.198 1.00 56.41 175 LEU A CA 1
ATOM 1418 C C . LEU A 1 175 ? -16.159 -25.471 45.412 1.00 56.41 175 LEU A C 1
ATOM 1420 O O . LEU A 1 175 ? -17.202 -25.353 46.061 1.00 56.41 175 LEU A O 1
ATOM 1424 N N . SER A 1 176 ? -15.496 -24.434 44.912 1.00 54.72 176 SER A N 1
ATOM 1425 C CA . SER A 1 176 ? -16.069 -23.106 44.961 1.00 54.72 176 SER A CA 1
ATOM 1426 C C . SER A 1 176 ? -17.295 -23.090 44.055 1.00 54.72 176 SER A C 1
ATOM 1428 O O . SER A 1 176 ? -17.227 -23.527 42.911 1.00 54.72 176 SER A O 1
ATOM 1430 N N . GLN A 1 177 ? -18.406 -22.544 44.547 1.00 57.22 177 GLN A N 1
ATOM 1431 C CA . GLN A 1 177 ? -19.546 -22.188 43.694 1.00 57.22 177 GLN A CA 1
ATOM 1432 C C . GLN A 1 177 ? -19.235 -20.979 42.795 1.00 57.22 177 GLN A C 1
ATOM 1434 O O . GLN A 1 177 ? -20.080 -20.558 42.011 1.00 57.22 177 GLN A O 1
ATOM 1439 N N . ALA A 1 178 ? -18.052 -20.368 42.943 1.00 52.50 178 ALA A N 1
ATOM 1440 C CA . ALA A 1 178 ? -17.605 -19.324 42.041 1.00 52.50 178 ALA A CA 1
ATOM 1441 C C . ALA A 1 178 ? -17.230 -19.945 40.696 1.00 52.50 178 ALA A C 1
ATOM 1443 O O . ALA A 1 178 ? -16.423 -20.875 40.625 1.00 52.50 178 ALA A O 1
ATOM 1444 N N . LEU A 1 179 ? -17.798 -19.382 39.639 1.00 55.91 179 LEU A N 1
ATOM 1445 C CA . LEU A 1 179 ? -17.487 -19.775 38.281 1.00 55.91 179 LEU A CA 1
ATOM 1446 C C . LEU A 1 179 ? -16.031 -19.390 37.948 1.00 55.91 179 LEU A C 1
ATOM 1448 O O . LEU A 1 179 ? -15.615 -18.263 38.243 1.00 55.91 179 LEU A O 1
ATOM 1452 N N . PRO A 1 180 ? -15.223 -20.299 37.370 1.00 55.53 180 PRO A N 1
ATOM 1453 C CA . PRO A 1 180 ? -13.891 -19.987 36.850 1.00 55.53 180 PRO A CA 1
ATOM 1454 C C . PRO A 1 180 ? -13.923 -18.774 35.927 1.00 55.53 180 PRO A C 1
ATOM 1456 O O . PRO A 1 180 ? -14.818 -18.636 35.109 1.00 55.53 180 PRO A O 1
ATOM 1459 N N . MET A 1 181 ? -12.934 -17.885 36.041 1.00 50.78 181 MET A N 1
ATOM 1460 C CA . MET A 1 181 ? -12.842 -16.717 35.168 1.00 50.78 181 MET A CA 1
ATOM 1461 C C . MET A 1 181 ? -11.792 -16.963 34.079 1.00 50.78 181 MET A C 1
ATOM 1463 O O . MET A 1 181 ? -10.592 -16.983 34.358 1.00 50.78 181 MET A O 1
ATOM 1467 N N . ARG A 1 182 ? -12.214 -17.151 32.823 1.00 49.19 182 ARG A N 1
ATOM 1468 C CA . ARG A 1 182 ? -11.313 -17.352 31.677 1.00 49.19 182 ARG A CA 1
ATOM 1469 C C . ARG A 1 182 ? -11.340 -16.116 30.783 1.00 49.19 182 ARG A C 1
ATOM 1471 O O . ARG A 1 182 ? -12.380 -15.754 30.249 1.00 49.19 182 ARG A O 1
ATOM 1478 N N . ARG A 1 183 ? -10.187 -15.450 30.618 1.00 49.59 183 ARG A N 1
ATOM 1479 C CA . ARG A 1 183 ? -10.048 -14.211 29.813 1.00 49.59 183 ARG A CA 1
ATOM 1480 C C . ARG A 1 183 ? -11.048 -13.100 30.197 1.00 49.59 183 ARG A C 1
ATOM 1482 O O . ARG A 1 183 ? -11.490 -12.351 29.336 1.00 49.59 183 ARG A O 1
ATOM 1489 N N . GLY A 1 184 ? -11.387 -12.992 31.483 1.00 47.41 184 GLY A N 1
ATOM 1490 C CA . GLY A 1 184 ? -12.306 -11.963 31.980 1.00 47.41 184 GLY A CA 1
ATOM 1491 C C . GLY A 1 184 ? -13.791 -12.341 31.979 1.00 47.41 184 GLY A C 1
ATOM 1492 O O . GLY A 1 184 ? -14.604 -11.484 32.301 1.00 47.41 184 GLY A O 1
ATOM 1493 N N . MET A 1 185 ? -14.153 -13.587 31.649 1.00 38.50 185 MET A N 1
ATOM 1494 C CA . MET A 1 185 ? -15.539 -14.079 31.693 1.00 38.50 185 MET A CA 1
ATOM 1495 C C . MET A 1 185 ? -15.683 -15.208 32.712 1.00 38.50 185 MET A C 1
ATOM 1497 O O . MET A 1 185 ? -14.821 -16.084 32.750 1.00 38.50 185 MET A O 1
ATOM 1501 N N . LEU A 1 186 ? -16.757 -15.186 33.506 1.00 43.78 186 LEU A N 1
ATOM 1502 C CA . LEU A 1 186 ? -17.189 -16.316 34.333 1.00 43.78 186 LEU A CA 1
ATOM 1503 C C . LEU A 1 186 ? -17.648 -17.440 33.391 1.00 43.78 186 LEU A C 1
ATOM 1505 O O . LEU A 1 186 ? -18.480 -17.206 32.519 1.00 43.78 186 LEU A O 1
ATOM 1509 N N . THR A 1 187 ? -17.050 -18.618 33.505 1.00 53.84 187 THR A N 1
ATOM 1510 C CA . THR A 1 187 ? -17.369 -19.803 32.705 1.00 53.84 187 THR A CA 1
ATOM 1511 C C . THR A 1 187 ? -18.104 -20.809 33.580 1.00 53.84 187 THR A C 1
ATOM 1513 O O . THR A 1 187 ? -17.578 -21.136 34.645 1.00 53.84 187 THR A O 1
ATOM 1516 N N . ASP A 1 188 ? -19.270 -21.268 33.121 1.00 52.22 188 ASP A N 1
ATOM 1517 C CA . ASP A 1 188 ? -20.038 -22.376 33.713 1.00 52.22 188 ASP A CA 1
ATOM 1518 C C . ASP A 1 188 ? -19.275 -23.712 33.660 1.00 52.22 188 ASP A C 1
ATOM 1520 O O . ASP A 1 188 ? -18.563 -23.959 32.652 1.00 52.22 188 ASP A O 1
#

Foldseek 3Di:
DDPVVCVVDPDPLRVVLVVLVVVLVVLVVVLVVLVVVVCVVCVVVVVLVVVLVVLVVVQVVCVVPPDDGDNPHDDDDPVVVVVVVVSVVVSVVSVVSSVVSVVSSVVSVVVVVVVVVVVVVVVPPPDVVSVCVVPNDDPDDDDPQWDDQWDADPPWWIWRWTAGPVNPDTGDTDGDPFAGADPRDRDD

Sequence (188 aa):
MDIESLRKNPTANQRRIGELKKQQRDLFREQRTVAQEWNKALEPENKVQTSNIRRMRVAVFLSTQPGQIEYGQTPPDLSQASRYRRRTTQIEQLQKQIEGCTEEIKRLENEERKQNAEKASGTKMGSIQEWNRAYGMAKRTMSKTERWLSYVKPPSQIISGAESKDGTVKFPGSLSQALPMRRGMLTD

Radius of gyration: 35.32 Å; Cα contacts (8 Å, |Δi|>4): 117; chains: 1; bounding box: 67×40×92 Å

Solvent-accessible surface area (backbone atoms only — not comparable to full-atom values): 11072 Å² total; per-residue (Å²): 136,60,75,64,58,49,69,76,53,61,51,74,63,55,51,50,43,51,50,42,56,48,53,42,53,51,52,52,50,51,53,49,50,53,52,52,55,47,53,60,67,41,50,66,54,50,54,52,49,54,50,38,53,51,51,48,54,50,42,57,58,49,68,77,44,97,74,90,79,78,81,88,62,78,81,82,62,76,66,51,60,57,54,50,52,57,48,54,52,50,52,53,52,53,48,53,52,44,49,53,41,51,50,54,39,54,51,50,54,50,52,51,51,50,56,50,48,55,59,50,61,79,62,62,68,89,40,75,64,54,45,29,68,77,75,50,68,80,92,69,82,83,54,96,58,48,68,43,64,60,52,76,44,86,95,70,43,31,35,36,27,38,37,32,70,82,71,80,48,77,47,85,57,46,78,40,89,58,56,33,69,60,96,88,37,75,42,134